Protein AF-A0A914VMQ9-F1 (afdb_monomer)

InterPro domains:
  IPR006150 Cysteine-rich repeat [SM00289] (68-112)
  IPR028150 Lustrin, cysteine-rich repeated [PF14625] (69-112)
  IPR036610 PEBP-like superfamily [G3DSA:3.90.280.10] (124-291)
  IPR036610 PEBP-like superfamily [SSF49777] (130-288)

Radius of gyration: 23.25 Å; Cα contacts (8 Å, |Δi|>4): 611; chains: 1; bounding box: 46×95×54 Å

pLDDT: mean 78.21, std 17.88, range [29.38, 97.31]

Foldseek 3Di:
DDDDDDDDDDDDDDDADDFWPFQQQFGFPPVQDFDDPDQVSADQFDFGQGPVVRTTTTTHDDPPDDDWAAPPQWAADAPGWFWDDPVCQPPREDPQWTFDGTPDPPTTTTTHGPPPPPPPPDRQQQVLCVVVVCPPVQPPGGARWAKFWAQVPDTDGFAAEDPDCSQADQDFTDTAFIARDFFDQQWFKKKWKAFPPDPWLGTQWIFTGQGGDRHGGRGGPGHTQDGGGHRHLQPDDFKIKIKMFMWIFHHDPDRLHDPSGPDGPVVSCVVVVVTTDHTNYIHMYMYTHPHPD

Organism: NCBI:txid2011161

Mean predicted aligned error: 15.1 Å

Sequence (293 aa):
MTTMFALLVLMTFTVANSQVNDCMSMYLEPTGATCVGTPTACVNSKCTFSAVRWTYLCCRNSTTVTIPVCPATMTPLLGSVKTCRLSNPNTGCPARYSCVQSSVAGTYMCCGGATTGVTTVPPTTTSAWLTAGISPAFVPTPPSTNLVVSFMSTSLIFGQTTTSIDVVDTTPKPPTSVTGFTTNASFRYSLFVVDIDATSNRLRYMMLNVPGSGTNVQSFSGVPVAPSIAINPATFTGNHRFVVLLFQHAAIASPMIPDITSFTIAGFMNTNSASFGNPVAGSYFRVTGTAGR

Secondary structure (DSSP, 8-state):
-------------------SSSSBTBEEPTT--EE-S-GGGSTTSEEEEETTTTEEEEEE--SS-PPP---TTSEEPTTS--B--TTSTTTSSPTTEEEEE-SSTT-EEEEE---TT----PPPHHHHHHHTT-TTTT-SS--SEEPEEEETTEEE-TT-EE--TTTS-SS-----EEESSPPPTTSEEEEEEEESS-SS--EEEEEEEEEP-SS-B-S--SEEEE------GGG-SSEEEEEEEEEEES---S-----SSS--HHHHHHHTTTT--S-SEEEEEEEE--TT-

Nearest PDB structures (foldseek):
  1wkp-assembly1_A  TM=7.844E-01  e=8.124E-08  Arabidopsis thaliana
  6igj-assembly1_A  TM=7.833E-01  e=8.578E-08  Arabidopsis thaliana
  3axy-assembly2_G  TM=7.725E-01  e=6.900E-08  Oryza sativa Japonica Group
  1wko-assembly2_B  TM=7.372E-01  e=4.715E-08  Arabidopsis thaliana
  1qou-assembly1_B  TM=7.874E-01  e=1.620E-06  Antirrhinum majus

Solvent-accessible surface area (backbone atoms only — not comparable to full-atom values): 16816 Å² total; per-residue (Å²): 142,84,86,84,82,85,84,82,80,84,81,83,79,84,85,78,80,82,72,54,76,51,40,77,79,27,49,55,44,94,83,67,48,68,30,79,99,48,60,83,73,26,87,90,28,46,62,36,71,14,82,89,75,74,43,33,32,22,17,30,84,61,99,79,67,76,78,69,37,50,48,96,72,35,44,60,45,86,94,47,69,43,66,37,49,82,95,47,42,78,81,66,33,60,92,77,31,41,46,38,64,28,76,37,89,97,40,32,26,25,22,25,66,72,52,90,82,63,76,73,74,69,71,54,49,50,55,49,36,42,74,69,59,41,31,42,80,63,38,77,61,61,27,77,32,54,28,35,43,23,18,84,90,47,73,43,48,65,72,38,73,53,81,50,64,56,64,42,24,85,62,56,60,60,71,44,31,42,34,73,52,73,33,52,53,93,35,19,30,31,43,38,33,30,36,76,64,52,93,53,54,18,53,27,31,31,34,36,57,23,72,28,72,60,35,51,45,72,60,84,78,38,49,78,60,40,70,51,49,44,43,43,37,70,79,28,77,48,73,36,43,35,38,36,39,34,32,57,28,72,84,74,89,68,90,74,74,74,59,44,64,77,50,42,67,59,60,54,42,62,78,39,44,95,58,43,72,69,41,59,25,25,32,35,32,32,39,64,28,53,39,92,116

Structure (mmCIF, N/CA/C/O backbone):
data_AF-A0A914VMQ9-F1
#
_entry.id   AF-A0A914VMQ9-F1
#
loop_
_atom_site.group_PDB
_atom_site.id
_atom_site.type_symbol
_atom_site.label_atom_id
_atom_site.label_alt_id
_atom_site.label_comp_id
_atom_site.label_asym_id
_atom_site.label_entity_id
_atom_site.label_seq_id
_atom_site.pdbx_PDB_ins_code
_atom_site.Cartn_x
_atom_site.Cartn_y
_atom_site.Cartn_z
_atom_site.occupancy
_atom_site.B_iso_or_equiv
_atom_site.auth_seq_id
_atom_site.auth_comp_id
_atom_site.auth_asym_id
_atom_site.auth_atom_id
_atom_site.pdbx_PDB_model_num
ATOM 1 N N . MET A 1 1 ? 7.163 -74.906 3.281 1.00 44.69 1 MET A N 1
ATOM 2 C CA . MET A 1 1 ? 7.462 -74.130 4.503 1.00 44.69 1 MET A CA 1
ATOM 3 C C . MET A 1 1 ? 7.949 -72.755 4.087 1.00 44.69 1 MET A C 1
ATOM 5 O O . MET A 1 1 ? 9.111 -72.641 3.741 1.00 44.69 1 MET A O 1
ATOM 9 N N . THR A 1 2 ? 7.069 -71.754 4.088 1.00 38.78 2 THR A N 1
ATOM 10 C CA . THR A 1 2 ? 7.428 -70.325 4.153 1.00 38.78 2 THR A CA 1
ATOM 11 C C . THR A 1 2 ? 6.147 -69.545 4.448 1.00 38.78 2 THR A C 1
ATOM 13 O O . THR A 1 2 ? 5.245 -69.440 3.624 1.00 38.78 2 THR A O 1
ATOM 16 N N . THR A 1 3 ? 6.037 -69.093 5.690 1.00 43.44 3 THR A N 1
ATOM 17 C CA . THR A 1 3 ? 4.949 -68.301 6.270 1.00 43.44 3 THR A CA 1
ATOM 18 C C . THR A 1 3 ? 5.031 -66.844 5.805 1.00 43.44 3 THR A C 1
ATOM 20 O O . THR A 1 3 ? 6.039 -66.189 6.064 1.00 43.44 3 THR A O 1
ATOM 23 N N . MET A 1 4 ? 3.979 -66.315 5.170 1.00 44.47 4 MET A N 1
ATOM 24 C CA . MET A 1 4 ? 3.801 -64.869 4.970 1.00 44.47 4 MET A CA 1
ATOM 25 C C . MET A 1 4 ? 3.112 -64.266 6.197 1.00 44.47 4 MET A C 1
ATOM 27 O O . MET A 1 4 ? 1.955 -64.562 6.486 1.00 44.47 4 MET A O 1
ATOM 31 N N . PHE A 1 5 ? 3.849 -63.423 6.916 1.00 43.69 5 PHE A N 1
ATOM 32 C CA . PHE A 1 5 ? 3.347 -62.570 7.988 1.00 43.69 5 PHE A CA 1
ATOM 33 C C . PHE A 1 5 ? 2.581 -61.383 7.389 1.00 43.69 5 PHE A C 1
ATOM 35 O O . PHE A 1 5 ? 3.141 -60.592 6.631 1.00 43.69 5 PHE A O 1
ATOM 42 N N . ALA A 1 6 ? 1.306 -61.248 7.752 1.00 43.06 6 ALA A N 1
ATOM 43 C CA . ALA A 1 6 ? 0.511 -60.053 7.508 1.00 43.06 6 ALA A CA 1
ATOM 44 C C . ALA A 1 6 ? 0.848 -58.994 8.571 1.00 43.06 6 ALA A C 1
ATOM 46 O O . ALA A 1 6 ? 0.644 -59.224 9.763 1.00 43.06 6 ALA A O 1
ATOM 47 N N . LEU A 1 7 ? 1.361 -57.836 8.147 1.00 36.78 7 LEU A N 1
ATOM 48 C CA . LEU A 1 7 ? 1.574 -56.678 9.014 1.00 36.78 7 LEU A CA 1
ATOM 49 C C . LEU A 1 7 ? 0.383 -55.720 8.855 1.00 36.78 7 LEU A C 1
ATOM 51 O O . LEU A 1 7 ? 0.306 -54.947 7.902 1.00 36.78 7 LEU A O 1
ATOM 55 N N . LEU A 1 8 ? -0.571 -55.805 9.781 1.00 34.34 8 LEU A N 1
ATOM 56 C CA . LEU A 1 8 ? -1.683 -54.867 9.911 1.00 34.34 8 LEU A CA 1
ATOM 57 C C . LEU A 1 8 ? -1.196 -53.655 10.721 1.00 34.34 8 LEU A C 1
ATOM 59 O O . LEU A 1 8 ? -1.116 -53.712 11.946 1.00 34.34 8 LEU A O 1
ATOM 63 N N . VAL A 1 9 ? -0.836 -52.562 10.045 1.00 34.84 9 VAL A N 1
ATOM 64 C CA . VAL A 1 9 ? -0.510 -51.289 10.706 1.00 34.84 9 VAL A CA 1
ATOM 65 C C . VAL A 1 9 ? -1.804 -50.507 10.914 1.00 34.84 9 VAL A C 1
ATOM 67 O O . VAL A 1 9 ? -2.358 -49.920 9.987 1.00 34.84 9 VAL A O 1
ATOM 70 N N . LEU A 1 10 ? -2.288 -50.516 12.154 1.00 34.84 10 LEU A N 1
ATOM 71 C CA . LEU A 1 10 ? -3.376 -49.668 12.623 1.00 34.84 10 LEU A CA 1
ATOM 72 C C . LEU A 1 10 ? -2.848 -48.225 12.751 1.00 34.84 10 LEU A C 1
ATOM 74 O O . LEU A 1 10 ? -2.191 -47.881 13.730 1.00 34.84 10 LEU A O 1
ATOM 78 N N . MET A 1 11 ? -3.106 -47.372 11.757 1.00 30.80 11 MET A N 1
ATOM 79 C CA . MET A 1 11 ? -2.905 -45.927 11.901 1.00 30.80 11 MET A CA 1
ATOM 80 C C . MET A 1 11 ? -4.158 -45.297 12.512 1.00 30.80 11 MET A C 1
ATOM 82 O O . MET A 1 11 ? -5.108 -44.947 11.816 1.00 30.80 11 MET A O 1
ATOM 86 N N . THR A 1 12 ? -4.161 -45.132 13.832 1.00 32.81 12 THR A N 1
ATOM 87 C CA . THR A 1 12 ? -5.089 -44.226 14.513 1.00 32.81 12 THR A CA 1
ATOM 88 C C . THR A 1 12 ? -4.560 -42.798 14.395 1.00 32.81 12 THR A C 1
ATOM 90 O O . THR A 1 12 ? -3.645 -42.413 15.121 1.00 32.81 12 THR A O 1
ATOM 93 N N . PHE A 1 13 ? -5.133 -42.003 13.491 1.00 29.38 13 PHE A N 1
ATOM 94 C CA . PHE A 1 13 ? -4.923 -40.556 13.470 1.00 29.38 13 PHE A CA 1
ATOM 95 C C . PHE A 1 13 ? -5.935 -39.873 14.391 1.00 29.38 13 PHE A C 1
ATOM 97 O O . PHE A 1 13 ? -7.130 -39.808 14.106 1.00 29.38 13 PHE A O 1
ATOM 104 N N . THR A 1 14 ? -5.447 -39.324 15.498 1.00 30.36 14 THR A N 1
ATOM 105 C CA . THR A 1 14 ? -6.156 -38.325 16.296 1.00 30.36 14 THR A CA 1
ATOM 106 C C . THR A 1 14 ? -6.096 -36.979 15.572 1.00 30.36 14 THR A C 1
ATOM 108 O O . THR A 1 14 ? -5.071 -36.302 15.542 1.00 30.36 14 THR A O 1
ATOM 111 N N . VAL A 1 15 ? -7.212 -36.581 14.960 1.00 30.00 15 VAL A N 1
ATOM 112 C CA . VAL A 1 15 ? -7.344 -35.296 14.259 1.00 30.00 15 VAL A CA 1
ATOM 113 C C . VAL A 1 15 ? -7.717 -34.209 15.271 1.00 30.00 15 VAL A C 1
ATOM 115 O O . VAL A 1 15 ? -8.877 -34.074 15.655 1.00 30.00 15 VAL A O 1
ATOM 118 N N . ALA A 1 16 ? -6.739 -33.422 15.722 1.00 31.20 16 ALA A N 1
ATOM 119 C CA . ALA A 1 16 ? -6.973 -32.261 16.580 1.00 31.20 16 ALA A CA 1
ATOM 120 C C . ALA A 1 16 ? -6.896 -30.943 15.781 1.00 31.20 16 ALA A C 1
ATOM 122 O O . ALA A 1 16 ? -5.822 -30.438 15.475 1.00 31.20 16 ALA A O 1
ATOM 123 N N . ASN A 1 17 ? -8.079 -30.403 15.467 1.00 41.38 17 ASN A N 1
ATOM 124 C CA . ASN A 1 17 ? -8.441 -29.011 15.150 1.00 41.38 17 ASN A CA 1
ATOM 125 C C . ASN A 1 17 ? -7.342 -28.003 14.728 1.00 41.38 17 ASN A C 1
ATOM 127 O O . ASN A 1 17 ? -6.729 -27.330 15.561 1.00 41.38 17 ASN A O 1
ATOM 131 N N . SER A 1 18 ? -7.287 -27.733 13.419 1.00 36.84 18 SER A N 1
ATOM 132 C CA . SER A 1 18 ? -6.894 -26.442 12.832 1.00 36.84 18 SER A CA 1
ATOM 133 C C . SER A 1 18 ? -7.973 -26.005 11.827 1.00 36.84 18 SER A C 1
ATOM 135 O O . SER A 1 18 ? -8.028 -26.534 10.720 1.00 36.84 18 SER A O 1
ATOM 137 N N . GLN A 1 19 ? -8.904 -25.125 12.214 1.00 39.19 19 GLN A N 1
ATOM 138 C CA . GLN A 1 19 ? -10.066 -24.759 11.375 1.00 39.19 19 GLN A CA 1
ATOM 139 C C . GLN A 1 19 ? -10.038 -23.344 10.776 1.00 39.19 19 GLN A C 1
ATOM 141 O O . GLN A 1 19 ? -10.975 -22.984 10.074 1.00 39.19 19 GLN A O 1
ATOM 146 N N . VAL A 1 20 ? -8.980 -22.548 10.976 1.00 45.25 20 VAL A N 1
ATOM 147 C CA . VAL A 1 20 ? -8.992 -21.137 10.523 1.00 45.25 20 VAL A CA 1
ATOM 148 C C . VAL A 1 20 ? -8.013 -20.829 9.383 1.00 45.25 20 VAL A C 1
ATOM 150 O O . VAL A 1 20 ? -8.060 -19.740 8.827 1.00 45.25 20 VAL A O 1
ATOM 153 N N . ASN A 1 21 ? -7.180 -21.783 8.951 1.00 50.91 21 ASN A N 1
ATOM 154 C CA . ASN A 1 21 ? -6.210 -21.528 7.871 1.00 50.91 21 ASN A CA 1
ATOM 155 C C . ASN A 1 21 ? -6.719 -21.843 6.456 1.00 50.91 21 ASN A C 1
ATOM 157 O O . ASN A 1 21 ? -6.086 -21.459 5.479 1.00 50.91 21 ASN A O 1
ATOM 161 N N . ASP A 1 22 ? -7.860 -22.516 6.332 1.00 53.50 22 ASP A N 1
ATOM 162 C CA . ASP A 1 22 ? -8.261 -23.117 5.059 1.00 53.50 22 ASP A CA 1
ATOM 163 C C . ASP A 1 22 ? -9.113 -22.207 4.167 1.00 53.50 22 ASP A C 1
ATOM 165 O O . ASP A 1 22 ? -9.216 -22.430 2.966 1.00 53.50 22 ASP A O 1
ATOM 169 N N . CYS A 1 23 ? -9.706 -21.163 4.744 1.00 58.78 23 CYS A N 1
ATOM 170 C CA . CYS A 1 23 ? -10.644 -20.287 4.048 1.00 58.78 23 CYS A CA 1
ATOM 171 C C . CYS A 1 23 ? -10.076 -18.885 3.747 1.00 58.78 23 CYS A C 1
ATOM 173 O O . CYS A 1 23 ? -10.816 -18.045 3.242 1.00 58.78 23 CYS A O 1
ATOM 175 N N . MET A 1 24 ? -8.790 -18.634 4.059 1.00 51.19 24 MET A N 1
ATOM 176 C CA . MET A 1 24 ? -7.946 -17.451 3.756 1.00 51.19 24 MET A CA 1
ATOM 177 C C . MET A 1 24 ? -8.575 -16.038 3.858 1.00 51.19 24 MET A C 1
ATOM 179 O O . MET A 1 24 ? -7.976 -15.077 3.386 1.00 51.19 24 MET A O 1
ATOM 183 N N . SER A 1 25 ? -9.768 -15.893 4.446 1.00 46.75 25 SER A N 1
ATOM 184 C CA . SER A 1 25 ? -10.568 -14.654 4.573 1.00 46.75 25 SER A CA 1
ATOM 185 C C . SER A 1 25 ? -12.036 -14.895 4.918 1.00 46.75 25 SER A C 1
ATOM 187 O O . SER A 1 25 ? -12.741 -13.999 5.372 1.00 46.75 25 SER A O 1
ATOM 189 N N . MET A 1 26 ? -12.501 -16.107 4.663 1.00 54.81 26 MET A N 1
ATOM 190 C CA . MET A 1 26 ? -13.823 -16.603 4.998 1.00 54.81 26 MET A CA 1
ATOM 191 C C . MET A 1 26 ? -13.714 -17.492 6.242 1.00 54.81 26 MET A C 1
ATOM 193 O O . MET A 1 26 ? -12.622 -17.951 6.585 1.00 54.81 26 MET A O 1
ATOM 197 N N . TYR A 1 27 ? -14.823 -17.756 6.925 1.00 63.56 27 TYR A N 1
ATOM 198 C CA . TYR A 1 27 ? -14.835 -18.790 7.961 1.00 63.56 27 TYR A CA 1
ATOM 199 C C . TYR A 1 27 ? -15.346 -20.104 7.377 1.00 63.56 27 TYR A C 1
ATOM 201 O O . TYR A 1 27 ? -16.181 -20.117 6.467 1.00 63.56 27 TYR A O 1
ATOM 209 N N . LEU A 1 28 ? -14.811 -21.201 7.905 1.00 57.69 28 LEU A N 1
ATOM 210 C CA . LEU A 1 28 ? -15.287 -22.543 7.617 1.00 57.69 28 LEU A CA 1
ATOM 211 C C . LEU A 1 28 ? -16.716 -22.686 8.139 1.00 57.69 28 LEU A C 1
ATOM 213 O O . LEU A 1 28 ? -16.970 -22.336 9.294 1.00 57.69 28 LEU A O 1
ATOM 217 N N . GLU A 1 29 ? -17.644 -23.194 7.327 1.00 58.50 29 GLU A N 1
ATOM 218 C CA . GLU A 1 29 ? -19.002 -23.430 7.816 1.00 58.50 29 GLU A CA 1
ATOM 219 C C . GLU A 1 29 ? -18.996 -24.314 9.080 1.00 58.50 29 GLU A C 1
ATOM 221 O O . GLU A 1 29 ? -18.242 -25.291 9.137 1.00 58.50 29 GLU A O 1
ATOM 226 N N . PRO A 1 30 ? -19.835 -24.016 10.095 1.00 47.81 30 PRO A N 1
ATOM 227 C CA . PRO A 1 30 ? -19.860 -24.755 11.364 1.00 47.81 30 PRO A CA 1
ATOM 228 C C . PRO A 1 30 ? -20.098 -26.259 11.202 1.00 47.81 30 PRO A C 1
ATOM 230 O O . PRO A 1 30 ? -19.684 -27.053 12.043 1.00 47.81 30 PRO A O 1
ATOM 233 N N . THR A 1 31 ? -20.764 -26.649 10.115 1.00 57.47 31 THR A N 1
ATOM 234 C CA . THR A 1 31 ? -21.047 -28.038 9.747 1.00 57.47 31 THR A CA 1
ATOM 235 C C . THR A 1 31 ? -19.809 -28.791 9.259 1.00 57.47 31 THR A C 1
ATOM 237 O O . THR A 1 31 ? -19.859 -30.011 9.139 1.00 57.47 31 THR A O 1
ATOM 240 N N . GLY A 1 32 ? -18.696 -28.099 8.978 1.00 55.66 32 GLY A N 1
ATOM 241 C CA . GLY A 1 32 ? -17.490 -28.704 8.414 1.00 55.66 32 GLY A CA 1
ATOM 242 C C . GLY A 1 32 ? -17.726 -29.328 7.039 1.00 55.66 32 GLY A C 1
ATOM 243 O O . GLY A 1 32 ? -17.002 -30.251 6.671 1.00 55.66 32 GLY A O 1
ATOM 244 N N . ALA A 1 33 ? -18.748 -28.862 6.311 1.00 63.22 33 ALA A N 1
ATOM 245 C CA . ALA A 1 33 ? -19.149 -29.435 5.037 1.00 63.22 33 ALA A CA 1
ATOM 246 C C . ALA A 1 33 ? -17.990 -29.375 4.031 1.00 63.22 33 ALA A C 1
ATOM 248 O O . ALA A 1 33 ? -17.470 -28.302 3.698 1.00 63.22 33 ALA A O 1
ATOM 249 N N . THR A 1 34 ? -17.576 -30.552 3.565 1.00 72.50 34 THR A N 1
ATOM 250 C CA . THR A 1 34 ? -16.699 -30.686 2.410 1.00 72.50 34 THR A CA 1
ATOM 251 C C . THR A 1 34 ? -17.540 -30.567 1.145 1.00 72.50 34 THR A C 1
ATOM 253 O O . THR A 1 34 ? -18.656 -31.079 1.066 1.00 72.50 34 THR A O 1
ATOM 256 N N . CYS A 1 35 ? -17.018 -29.881 0.141 1.00 77.38 35 CYS A N 1
ATOM 257 C CA . CYS A 1 35 ? -17.622 -29.825 -1.187 1.00 77.38 35 CYS A CA 1
ATOM 258 C C . CYS A 1 35 ? -16.772 -30.659 -2.149 1.00 77.38 35 CYS A C 1
ATOM 260 O O . CYS A 1 35 ? -15.594 -30.871 -1.906 1.00 77.38 35 CYS A O 1
ATOM 262 N N . VAL A 1 36 ? -17.343 -31.190 -3.229 1.00 72.94 36 VAL A N 1
ATOM 263 C CA . VAL A 1 36 ? -16.584 -31.991 -4.207 1.00 72.94 36 VAL A CA 1
ATOM 264 C C . VAL A 1 36 ? -16.707 -31.312 -5.559 1.00 72.94 36 VAL A C 1
ATOM 266 O O . VAL A 1 36 ? -17.649 -31.559 -6.306 1.00 72.94 36 VAL A O 1
ATOM 269 N N . GLY A 1 37 ? -15.799 -30.370 -5.825 1.00 57.78 37 GLY A N 1
ATOM 270 C CA . GLY A 1 37 ? -15.614 -29.747 -7.142 1.00 57.78 37 GLY A CA 1
ATOM 271 C C . GLY A 1 37 ? -16.801 -28.959 -7.717 1.00 57.78 37 GLY A C 1
ATOM 272 O O . GLY A 1 37 ? -16.673 -28.412 -8.807 1.00 57.78 37 GLY A O 1
ATOM 273 N N . THR A 1 38 ? -17.937 -28.867 -7.018 1.00 56.53 38 THR A N 1
ATOM 274 C CA . THR A 1 38 ? -19.150 -28.187 -7.492 1.00 56.53 38 THR A CA 1
ATOM 275 C C . THR A 1 38 ? -19.702 -27.222 -6.430 1.00 56.53 38 THR A C 1
ATOM 277 O O . THR A 1 38 ? -19.756 -27.574 -5.248 1.00 56.53 38 THR A O 1
ATOM 280 N N . PRO A 1 39 ? -20.113 -25.992 -6.810 1.00 56.09 39 PRO A N 1
ATOM 281 C CA . PRO A 1 39 ? -20.598 -24.976 -5.866 1.00 56.09 39 PRO A CA 1
ATOM 282 C C . PRO A 1 39 ? -21.884 -25.355 -5.119 1.00 56.09 39 PRO A C 1
ATOM 284 O O . PRO A 1 39 ? -22.174 -24.786 -4.072 1.00 56.09 39 PRO A O 1
ATOM 287 N N . THR A 1 40 ? -22.665 -26.296 -5.651 1.00 63.44 40 THR A N 1
ATOM 288 C CA . THR A 1 40 ? -24.024 -26.615 -5.186 1.00 63.44 40 THR A CA 1
ATOM 289 C C . THR A 1 40 ? -24.083 -27.239 -3.795 1.00 63.44 40 THR A C 1
ATOM 291 O O . THR A 1 40 ? -25.125 -27.160 -3.153 1.00 63.44 40 THR A O 1
ATOM 294 N N . ALA A 1 41 ? -22.985 -27.810 -3.294 1.00 71.12 41 ALA A N 1
ATOM 295 C CA . ALA A 1 41 ? -22.928 -28.361 -1.939 1.00 71.12 41 ALA A CA 1
ATOM 296 C C . ALA A 1 41 ? -22.835 -27.281 -0.840 1.00 71.12 41 ALA A C 1
ATOM 298 O O . ALA A 1 41 ? -23.115 -27.568 0.321 1.00 71.12 41 ALA A O 1
ATOM 299 N N . CYS A 1 42 ? -22.461 -26.046 -1.190 1.00 75.88 42 CYS A N 1
ATOM 300 C CA . CYS A 1 42 ? -22.247 -24.957 -0.240 1.00 75.88 42 CYS A CA 1
ATOM 301 C C . CYS A 1 42 ? -23.411 -23.956 -0.296 1.00 75.88 42 CYS A C 1
ATOM 303 O O . CYS A 1 42 ? -23.435 -23.056 -1.139 1.00 75.88 42 CYS A O 1
ATOM 305 N N . VAL A 1 43 ? -24.389 -24.081 0.603 1.00 76.75 43 VAL A N 1
ATOM 306 C CA . VAL A 1 43 ? -25.560 -23.187 0.625 1.00 76.75 43 VAL A CA 1
ATOM 307 C C . VAL A 1 43 ? -25.135 -21.781 1.065 1.00 76.75 43 VAL A C 1
ATOM 309 O O . VAL A 1 43 ? -24.918 -21.522 2.245 1.00 76.75 43 VAL A O 1
ATOM 312 N N . ASN A 1 44 ? -25.062 -20.843 0.114 1.00 73.12 44 ASN A N 1
ATOM 313 C CA . ASN A 1 44 ? -24.617 -19.456 0.327 1.00 73.12 44 ASN A CA 1
ATOM 314 C C . ASN A 1 44 ? -23.150 -19.316 0.787 1.00 73.12 44 ASN A C 1
ATOM 316 O O . ASN A 1 44 ? -22.819 -18.348 1.480 1.00 73.12 44 ASN A O 1
ATOM 320 N N . SER A 1 45 ? -22.288 -20.257 0.394 1.00 78.12 45 SER A N 1
ATOM 321 C CA . SER A 1 45 ? -20.851 -20.273 0.697 1.00 78.12 45 SER A CA 1
ATOM 322 C C . SER A 1 45 ? -20.038 -20.617 -0.556 1.00 78.12 45 SER A C 1
ATOM 324 O O . SER A 1 45 ? -20.559 -21.182 -1.515 1.00 78.12 45 SER A O 1
ATOM 326 N N . LYS A 1 46 ? -18.749 -20.264 -0.580 1.00 79.25 46 LYS A N 1
ATOM 327 C CA . LYS A 1 46 ? -17.815 -20.605 -1.661 1.00 79.25 46 LYS A CA 1
ATOM 328 C C . LYS A 1 46 ? -17.029 -21.863 -1.319 1.00 79.25 46 LYS A C 1
ATOM 330 O O . LYS A 1 46 ? -16.381 -21.934 -0.280 1.00 79.25 46 LYS A O 1
ATOM 335 N N . CYS A 1 47 ? -17.028 -22.823 -2.233 1.00 79.94 47 CYS A N 1
ATOM 336 C CA . CYS A 1 47 ? -16.176 -24.000 -2.149 1.00 79.94 47 CYS A CA 1
ATOM 337 C C . CYS A 1 47 ? -14.708 -23.608 -2.406 1.00 79.94 47 CYS A C 1
ATOM 339 O O . CYS A 1 47 ? -14.376 -23.173 -3.508 1.00 79.94 47 CYS A O 1
ATOM 341 N N . THR A 1 48 ? -13.838 -23.727 -1.401 1.00 75.31 48 THR A N 1
ATOM 342 C CA . THR A 1 48 ? -12.412 -23.355 -1.475 1.00 75.31 48 THR A CA 1
ATOM 343 C C . THR A 1 48 ? -11.543 -24.560 -1.138 1.00 75.31 48 THR A C 1
ATOM 345 O O . THR A 1 48 ? -11.836 -25.295 -0.198 1.00 75.31 48 THR A O 1
ATOM 348 N N . PHE A 1 49 ? -10.473 -24.784 -1.900 1.00 74.38 49 PHE A N 1
ATOM 349 C CA . PHE A 1 49 ? -9.546 -25.879 -1.628 1.00 74.38 49 PHE A CA 1
ATOM 350 C C . PHE A 1 49 ? -8.653 -25.562 -0.421 1.00 74.38 49 PHE A C 1
ATOM 352 O O . PHE A 1 49 ? -7.928 -24.569 -0.417 1.00 74.38 49 PHE A O 1
ATOM 359 N N . SER A 1 50 ? -8.676 -26.438 0.580 1.00 70.94 50 SER A N 1
ATOM 360 C CA . SER A 1 50 ? -7.733 -26.449 1.691 1.00 70.94 50 SER A CA 1
ATOM 361 C C . SER A 1 50 ? -6.489 -27.239 1.310 1.00 70.94 50 SER A C 1
ATOM 363 O O . SER A 1 50 ? -6.529 -28.465 1.200 1.00 70.94 50 SER A O 1
ATOM 365 N N . ALA A 1 51 ? -5.353 -26.552 1.207 1.00 52.31 51 ALA A N 1
ATOM 366 C CA . ALA A 1 51 ? -4.055 -27.206 1.043 1.00 52.31 51 ALA A CA 1
ATOM 367 C C . ALA A 1 51 ? -3.595 -27.949 2.313 1.00 52.31 51 ALA A C 1
ATOM 369 O O . ALA A 1 51 ? -2.802 -28.880 2.225 1.00 52.31 51 ALA A O 1
ATOM 370 N N . VAL A 1 52 ? -4.096 -27.567 3.496 1.00 55.66 52 VAL A N 1
ATOM 371 C CA . VAL A 1 52 ? -3.735 -28.214 4.771 1.00 55.66 52 VAL A CA 1
ATOM 372 C C . VAL A 1 52 ? -4.431 -29.565 4.913 1.00 55.66 52 VAL A C 1
ATOM 374 O O . VAL A 1 52 ? -3.823 -30.540 5.347 1.00 55.66 52 VAL A O 1
ATOM 377 N N . ARG A 1 53 ? -5.712 -29.630 4.545 1.00 65.62 53 ARG A N 1
ATOM 378 C CA . ARG A 1 53 ? -6.549 -30.832 4.656 1.00 65.62 53 ARG A CA 1
ATOM 379 C C . ARG A 1 53 ? -6.637 -31.626 3.358 1.00 65.62 53 ARG A C 1
ATOM 381 O O . ARG A 1 53 ? -7.290 -32.664 3.352 1.00 65.62 53 ARG A O 1
ATOM 388 N N . TRP A 1 54 ? -6.038 -31.124 2.277 1.00 71.88 54 TRP A N 1
ATOM 389 C CA . TRP A 1 54 ? -6.145 -31.698 0.934 1.00 71.88 54 TRP A CA 1
ATOM 390 C C . TRP A 1 54 ? -7.599 -31.990 0.526 1.00 71.88 54 TRP A C 1
ATOM 392 O O . TRP A 1 54 ? -7.905 -33.003 -0.097 1.00 71.88 54 TRP A O 1
ATOM 402 N N . THR A 1 55 ? -8.520 -31.101 0.899 1.00 78.62 55 THR A N 1
ATOM 403 C CA . THR A 1 55 ? -9.955 -31.250 0.630 1.00 78.62 55 THR A CA 1
ATOM 404 C C . THR A 1 55 ? -10.592 -29.899 0.349 1.00 78.62 55 THR A C 1
ATOM 406 O O . THR A 1 55 ? -10.054 -28.854 0.706 1.00 78.62 55 THR A O 1
ATOM 409 N N . TYR A 1 56 ? -11.747 -29.899 -0.296 1.00 77.94 56 TYR A N 1
ATOM 410 C CA . TYR A 1 56 ? -12.505 -28.687 -0.569 1.00 77.94 56 TYR A CA 1
ATOM 411 C C . TYR A 1 56 ? -13.489 -28.418 0.569 1.00 77.94 56 TYR A C 1
ATOM 413 O O . TYR A 1 56 ? -14.190 -29.318 1.027 1.00 77.94 56 TYR A O 1
ATOM 421 N N . LEU A 1 57 ? -13.545 -27.169 1.016 1.00 82.12 57 LEU A N 1
ATOM 422 C CA . LEU A 1 57 ? -14.322 -26.727 2.165 1.00 82.12 57 LEU A CA 1
ATOM 423 C C . LEU A 1 57 ? -15.307 -25.626 1.769 1.00 82.12 57 LEU A C 1
ATOM 425 O O . LEU A 1 57 ? -14.971 -24.738 0.983 1.00 82.12 57 LEU A O 1
ATOM 429 N N . CYS A 1 58 ? -16.505 -25.643 2.350 1.00 80.38 58 CYS A N 1
ATOM 430 C CA . CYS A 1 58 ? -17.438 -24.529 2.229 1.00 80.38 58 CYS A CA 1
ATOM 431 C C . CYS A 1 58 ? -16.994 -23.367 3.130 1.00 80.38 58 CYS A C 1
ATOM 433 O O . CYS A 1 58 ? -16.993 -23.461 4.359 1.00 80.38 58 CYS A O 1
ATOM 435 N N . CYS A 1 59 ? -16.610 -22.263 2.497 1.00 76.88 59 CYS A N 1
ATOM 436 C CA . CYS A 1 59 ? -16.121 -21.049 3.132 1.00 76.88 59 CYS A CA 1
ATOM 437 C C . CYS A 1 59 ? -17.119 -19.911 2.901 1.00 76.88 59 CYS A C 1
ATOM 439 O O . CYS A 1 59 ? -17.458 -19.601 1.758 1.00 76.88 59 CYS A O 1
ATOM 441 N N . ARG A 1 60 ? -17.601 -19.266 3.965 1.00 74.81 60 ARG A N 1
ATOM 442 C CA . ARG A 1 60 ? -18.601 -18.197 3.842 1.00 74.81 60 ARG A CA 1
ATOM 443 C C . ARG A 1 60 ? -17.965 -16.815 3.905 1.00 74.81 60 ARG A C 1
ATOM 445 O O . ARG A 1 60 ? -17.239 -16.502 4.849 1.00 74.81 60 ARG A O 1
ATOM 452 N N . ASN A 1 61 ? -18.282 -15.969 2.926 1.00 57.53 61 ASN A N 1
ATOM 453 C CA . ASN A 1 61 ? -17.997 -14.539 3.009 1.00 57.53 61 ASN A CA 1
ATOM 454 C C . ASN A 1 61 ? -18.860 -13.938 4.114 1.00 57.53 61 ASN A C 1
ATOM 456 O O . ASN A 1 61 ? -20.080 -14.092 4.098 1.00 57.53 61 ASN A O 1
ATOM 460 N N . SER A 1 62 ? -18.240 -13.224 5.044 1.00 55.31 62 SER A N 1
ATOM 461 C CA . SER A 1 62 ? -18.984 -12.371 5.952 1.00 55.31 62 SER A CA 1
ATOM 462 C C . SER A 1 62 ? -18.450 -10.958 5.904 1.00 55.31 62 SER A C 1
ATOM 464 O O . SER A 1 62 ? -17.275 -10.712 6.148 1.00 55.31 62 SER A O 1
ATOM 466 N N . THR A 1 63 ? -19.352 -10.035 5.605 1.00 48.00 63 THR A N 1
ATOM 467 C CA . THR A 1 63 ? -19.137 -8.593 5.701 1.00 48.00 63 THR A CA 1
ATOM 468 C C . THR A 1 63 ? -19.336 -8.071 7.130 1.00 48.00 63 THR A C 1
ATOM 470 O O . THR A 1 63 ? -19.073 -6.902 7.383 1.00 48.00 63 THR A O 1
ATOM 473 N N . THR A 1 64 ? -19.781 -8.915 8.070 1.00 52.78 64 THR A N 1
ATOM 474 C CA . THR A 1 64 ? -20.173 -8.535 9.444 1.00 52.78 64 THR A CA 1
ATOM 475 C C . THR A 1 64 ? -19.548 -9.396 10.543 1.00 52.78 64 THR A C 1
ATOM 477 O O . THR A 1 64 ? -19.854 -9.210 11.718 1.00 52.78 64 THR A O 1
ATOM 480 N N . VAL A 1 65 ? -18.673 -10.348 10.213 1.00 51.12 65 VAL A N 1
ATOM 481 C CA . VAL A 1 65 ? -18.039 -11.200 11.226 1.00 51.12 65 VAL A CA 1
ATOM 482 C C . VAL A 1 65 ? -16.826 -10.480 11.789 1.00 51.12 65 VAL A C 1
ATOM 484 O O . VAL A 1 65 ? -15.802 -10.318 11.128 1.00 51.12 65 VAL A O 1
ATOM 487 N N . THR A 1 66 ? -16.957 -10.080 13.047 1.00 57.09 66 THR A N 1
ATOM 488 C CA . THR A 1 66 ? -15.844 -9.672 13.895 1.00 57.09 66 THR A CA 1
ATOM 489 C C . THR A 1 66 ? -14.846 -10.823 13.968 1.00 57.09 66 THR A C 1
ATOM 491 O O . THR A 1 66 ? -15.178 -11.916 14.426 1.00 57.09 66 THR A O 1
ATOM 494 N N . ILE A 1 67 ? -13.620 -10.593 13.499 1.00 65.44 67 ILE A N 1
ATOM 495 C CA . ILE A 1 67 ? -12.540 -11.569 13.638 1.00 65.44 67 ILE A CA 1
ATOM 496 C C . ILE A 1 67 ? -12.255 -11.710 15.142 1.00 65.44 67 ILE A C 1
ATOM 498 O O . ILE A 1 67 ? -12.000 -10.693 15.797 1.00 65.44 67 ILE A O 1
ATOM 502 N N . PRO A 1 68 ? -12.316 -12.927 15.715 1.00 71.94 68 PRO A N 1
ATOM 503 C CA . PRO A 1 68 ? -11.981 -13.127 17.115 1.00 71.94 68 PRO A CA 1
ATOM 504 C C . PRO A 1 68 ? -10.526 -12.709 17.334 1.00 71.94 68 PRO A C 1
ATOM 506 O O . PRO A 1 68 ? -9.629 -13.174 16.632 1.00 71.94 68 PRO A O 1
ATOM 509 N N . VAL A 1 69 ? -10.298 -11.808 18.288 1.00 81.19 69 VAL A N 1
ATOM 510 C CA . VAL A 1 69 ? -8.959 -11.385 18.716 1.00 81.19 69 VAL A CA 1
ATOM 511 C C . VAL A 1 69 ? -8.746 -11.743 20.179 1.00 81.19 69 VAL A C 1
ATOM 513 O O . VAL A 1 69 ? -9.699 -11.803 20.958 1.00 81.19 69 VAL A O 1
ATOM 516 N N . CYS A 1 70 ? -7.492 -11.990 20.553 1.00 83.19 70 CYS A N 1
ATOM 517 C CA . CYS A 1 70 ? -7.129 -12.199 21.949 1.00 83.19 70 CYS A CA 1
ATOM 518 C C . CYS A 1 70 ? -7.480 -10.963 22.797 1.00 83.19 70 CYS A C 1
ATOM 520 O O . CYS A 1 70 ? -7.494 -9.847 22.267 1.00 83.19 70 CYS A O 1
ATOM 522 N N . PRO A 1 71 ? -7.730 -11.132 24.109 1.00 82.94 71 PRO A N 1
ATOM 523 C CA . PRO A 1 71 ? -7.832 -10.008 25.036 1.00 82.94 71 PRO A CA 1
ATOM 524 C C . PRO A 1 71 ? -6.622 -9.075 24.913 1.00 82.94 71 PRO A C 1
ATOM 526 O O . PRO A 1 71 ? -5.519 -9.535 24.624 1.00 82.94 71 PRO A O 1
ATOM 529 N N . ALA A 1 72 ? -6.809 -7.777 25.173 1.00 73.94 72 ALA A N 1
ATOM 530 C CA . ALA A 1 72 ? -5.808 -6.733 24.909 1.00 73.94 72 ALA A CA 1
ATOM 531 C C . ALA A 1 72 ? -4.425 -6.970 25.555 1.00 73.94 72 ALA A C 1
ATOM 533 O O . ALA A 1 72 ? -3.430 -6.408 25.107 1.00 73.94 72 ALA A O 1
ATOM 534 N N . THR A 1 73 ? -4.351 -7.797 26.597 1.00 76.81 73 THR A N 1
ATOM 535 C CA . THR A 1 73 ? -3.124 -8.130 27.334 1.00 76.81 73 THR A CA 1
ATOM 536 C C . THR A 1 73 ? -2.439 -9.412 26.857 1.00 76.81 73 THR A C 1
ATOM 538 O O . THR A 1 73 ? -1.457 -9.837 27.461 1.00 76.81 73 THR A O 1
ATOM 541 N N . MET A 1 74 ? -2.945 -10.062 25.808 1.00 82.94 74 MET A N 1
ATOM 542 C CA . MET A 1 74 ? -2.449 -11.350 25.334 1.00 82.94 74 MET A CA 1
ATOM 543 C C . MET A 1 74 ? -2.142 -11.330 23.840 1.00 82.94 74 MET A C 1
ATOM 545 O O . MET A 1 74 ? -2.769 -10.614 23.060 1.00 82.94 74 MET A O 1
ATOM 549 N N . THR A 1 75 ? -1.190 -12.159 23.425 1.00 78.62 75 THR A N 1
ATOM 550 C CA . THR A 1 75 ? -0.793 -12.279 22.020 1.00 78.62 75 THR A CA 1
ATOM 551 C C . THR A 1 75 ? -1.446 -13.500 21.370 1.00 78.62 75 THR A C 1
ATOM 553 O O . THR A 1 75 ? -1.445 -14.585 21.957 1.00 78.62 75 THR A O 1
ATOM 556 N N . PRO A 1 76 ? -2.020 -13.377 20.161 1.00 76.50 76 PRO A N 1
ATOM 557 C CA . PRO A 1 76 ? -2.526 -14.536 19.436 1.00 76.50 76 PRO A CA 1
ATOM 558 C C . PRO A 1 76 ? -1.383 -15.461 19.019 1.00 76.50 76 PRO A C 1
ATOM 560 O O . PRO A 1 76 ? -0.250 -15.021 18.815 1.00 76.50 76 PRO A O 1
ATOM 563 N N . LEU A 1 77 ? -1.695 -16.750 18.864 1.00 73.25 77 LEU A N 1
ATOM 564 C CA . LEU A 1 77 ? -0.771 -17.725 18.291 1.00 73.25 77 LEU A CA 1
ATOM 565 C C . LEU A 1 77 ? -0.247 -17.235 16.931 1.00 73.25 77 LEU A C 1
ATOM 567 O O . LEU A 1 77 ? -1.017 -16.932 16.018 1.00 73.25 77 LEU A O 1
ATOM 571 N N . LEU A 1 78 ? 1.079 -17.138 16.809 1.00 56.03 78 LEU A N 1
ATOM 572 C CA . LEU A 1 78 ? 1.743 -16.673 15.590 1.00 56.03 78 LEU A CA 1
ATOM 573 C C . LEU A 1 78 ? 1.298 -17.496 14.372 1.00 56.03 78 LEU A C 1
ATOM 575 O O . LEU A 1 78 ? 1.336 -18.725 14.381 1.00 56.03 78 LEU A O 1
ATOM 579 N N . GLY A 1 79 ? 0.880 -16.797 13.315 1.00 47.94 79 GLY A N 1
ATOM 580 C CA . GLY A 1 79 ? 0.573 -17.391 12.014 1.00 47.94 79 GLY A CA 1
ATOM 581 C C . GLY A 1 79 ? -0.761 -18.136 11.902 1.00 47.94 79 GLY A C 1
ATOM 582 O O . GLY A 1 79 ? -1.061 -18.618 10.814 1.00 47.94 79 GLY A O 1
ATOM 583 N N . SER A 1 80 ? -1.580 -18.241 12.959 1.00 54.50 80 SER A N 1
ATOM 584 C CA . SER A 1 80 ? -2.931 -18.814 12.838 1.00 54.50 80 SER A CA 1
ATOM 585 C C . SER A 1 80 ? -3.844 -18.502 14.027 1.00 54.50 80 SER A C 1
ATOM 587 O O . SER A 1 80 ? -3.445 -18.556 15.188 1.00 54.50 80 SER A O 1
ATOM 589 N N . VAL A 1 81 ? -5.123 -18.258 13.743 1.00 61.38 81 VAL A N 1
ATOM 590 C CA . VAL A 1 81 ? -6.175 -18.242 14.765 1.00 61.38 81 VAL A CA 1
ATOM 591 C C . VAL A 1 81 ? -6.490 -19.694 15.134 1.00 61.38 81 VAL A C 1
ATOM 593 O O . VAL A 1 81 ? -7.176 -20.397 14.396 1.00 61.38 81 VAL A O 1
ATOM 596 N N . LYS A 1 82 ? -5.977 -20.190 16.264 1.00 73.19 82 LYS A N 1
ATOM 597 C CA . LYS A 1 82 ? -6.340 -21.526 16.759 1.00 73.19 82 LYS A CA 1
ATOM 598 C C . LYS A 1 82 ? -7.478 -21.414 17.765 1.00 73.19 82 LYS A C 1
ATOM 600 O O . LYS A 1 82 ? -7.271 -20.947 18.883 1.00 73.19 82 LYS A O 1
ATOM 605 N N . THR A 1 83 ? -8.674 -21.840 17.369 1.00 76.50 83 THR A N 1
ATOM 606 C CA . THR A 1 83 ? -9.824 -21.950 18.274 1.00 76.50 83 THR A CA 1
ATOM 607 C C . THR A 1 83 ? -9.640 -23.124 19.233 1.00 76.50 83 THR A C 1
ATOM 609 O O . THR A 1 83 ? -9.141 -24.180 18.841 1.00 76.50 83 THR A O 1
ATOM 612 N N . CYS A 1 84 ? -10.080 -22.971 20.474 1.00 78.75 84 CYS A N 1
ATOM 613 C CA . CYS A 1 84 ? -10.016 -23.998 21.516 1.00 78.75 84 CYS A CA 1
ATOM 614 C C . CYS A 1 84 ? -11.386 -24.146 22.206 1.00 78.75 84 CYS A C 1
ATOM 616 O O . CYS A 1 84 ? -12.315 -23.401 21.901 1.00 78.75 84 CYS A O 1
ATOM 618 N N . ARG A 1 85 ? -11.557 -25.138 23.090 1.00 78.50 85 ARG A N 1
ATOM 619 C CA . ARG A 1 85 ? -12.811 -25.362 23.835 1.00 78.50 85 ARG A CA 1
ATOM 620 C C . ARG A 1 85 ? -12.562 -25.262 25.338 1.00 78.50 85 ARG A C 1
ATOM 622 O O . ARG A 1 85 ? -11.666 -25.930 25.844 1.00 78.50 85 ARG A O 1
ATOM 629 N N . LEU A 1 86 ? -13.403 -24.508 26.051 1.00 66.31 86 LEU A N 1
ATOM 630 C CA . LEU A 1 86 ? -13.342 -24.398 27.517 1.00 66.31 86 LEU A CA 1
ATOM 631 C C . LEU A 1 86 ? -13.542 -25.719 28.249 1.00 66.31 86 LEU A C 1
ATOM 633 O O . LEU A 1 86 ? -13.050 -25.863 29.359 1.00 66.31 86 LEU A O 1
ATOM 637 N N . SER A 1 87 ? -14.251 -26.680 27.650 1.00 73.19 87 SER A N 1
ATOM 638 C C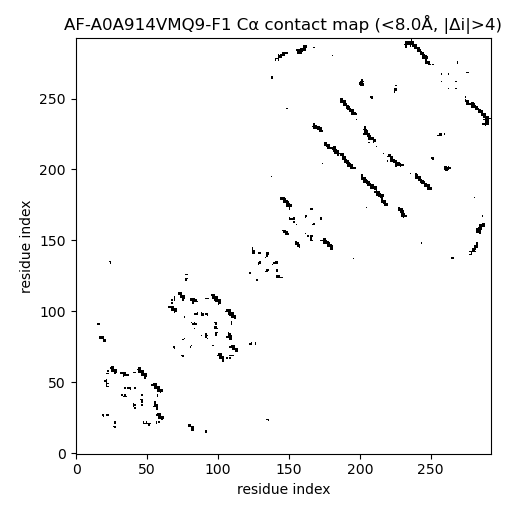A . SER A 1 87 ? -14.421 -28.001 28.260 1.00 73.19 87 SER A CA 1
ATOM 639 C C . SER A 1 87 ? -13.083 -28.717 28.460 1.00 73.19 87 SER A C 1
ATOM 641 O O . SER A 1 87 ? -13.016 -29.680 29.215 1.00 73.19 87 SER A O 1
ATOM 643 N N . ASN A 1 88 ? -12.019 -28.267 27.781 1.00 64.12 88 ASN A N 1
ATOM 644 C CA . ASN A 1 88 ? -10.669 -28.742 28.015 1.00 64.12 88 ASN A CA 1
ATOM 645 C C . ASN A 1 88 ? -9.629 -27.644 27.683 1.00 64.12 88 ASN A C 1
ATOM 647 O O . ASN A 1 88 ? -9.009 -27.664 26.613 1.00 64.12 88 ASN A O 1
ATOM 651 N N . PRO A 1 89 ? -9.430 -26.664 28.587 1.00 55.47 89 PRO A N 1
ATOM 652 C CA . PRO A 1 89 ? -8.667 -25.448 28.301 1.00 55.47 89 PRO A CA 1
ATOM 653 C C . PRO A 1 89 ? -7.165 -25.712 28.093 1.00 55.47 89 PRO A C 1
ATOM 655 O O . PRO A 1 89 ? -6.476 -24.872 27.515 1.00 55.47 89 PRO A O 1
ATOM 658 N N . ASN A 1 90 ? -6.681 -26.898 28.486 1.00 54.25 90 ASN A N 1
ATOM 659 C CA . ASN A 1 90 ? -5.267 -27.278 28.452 1.00 54.25 90 ASN A CA 1
ATOM 660 C C . ASN A 1 90 ? -4.887 -28.241 27.308 1.00 54.25 90 ASN A C 1
ATOM 662 O O . ASN A 1 90 ? -3.702 -28.477 27.106 1.00 54.25 90 ASN A O 1
ATOM 666 N N . THR A 1 91 ? -5.834 -28.804 26.544 1.00 62.97 91 THR A N 1
ATOM 667 C CA . THR A 1 91 ? -5.511 -29.807 25.490 1.00 62.97 91 THR A CA 1
ATOM 668 C C . THR A 1 91 ? -5.548 -29.277 24.059 1.00 62.97 91 THR A C 1
ATOM 670 O O . THR A 1 91 ? -5.211 -30.003 23.126 1.00 62.97 91 THR A O 1
ATOM 673 N N . GLY A 1 92 ? -5.928 -28.018 23.841 1.00 73.88 92 GLY A N 1
ATOM 674 C CA . GLY A 1 92 ? -5.991 -27.440 22.493 1.00 73.88 92 GLY A CA 1
ATOM 675 C C . GLY A 1 92 ? -4.799 -26.560 22.121 1.00 73.88 92 GLY A C 1
ATOM 676 O O . GLY A 1 92 ? -4.440 -26.460 20.942 1.00 73.88 92 GLY A O 1
ATOM 677 N N . CYS A 1 93 ? -4.194 -25.903 23.108 1.00 80.69 93 CYS A N 1
ATOM 678 C CA . CYS A 1 93 ? -3.234 -24.835 22.872 1.00 80.69 93 CYS A CA 1
ATOM 679 C C . CYS A 1 93 ? -1.788 -25.326 22.997 1.00 80.69 93 CYS A C 1
ATOM 681 O O . CYS A 1 93 ? -1.495 -26.125 23.884 1.00 80.69 93 CYS A O 1
ATOM 683 N N . PRO A 1 94 ? -0.877 -24.887 22.105 1.00 80.50 94 PRO A N 1
ATOM 684 C CA . PRO A 1 94 ? 0.548 -25.171 22.247 1.00 80.50 94 PRO A CA 1
ATOM 685 C C . PRO A 1 94 ? 1.092 -24.664 23.586 1.00 80.50 94 PRO A C 1
ATOM 687 O O . PRO A 1 94 ? 0.517 -23.763 24.198 1.00 80.50 94 PRO A O 1
ATOM 690 N N . ALA A 1 95 ? 2.242 -25.192 24.009 1.00 78.00 95 ALA A N 1
ATOM 691 C CA . ALA A 1 95 ? 2.929 -24.704 25.200 1.00 78.00 95 ALA A CA 1
ATOM 692 C C . ALA A 1 95 ? 3.086 -23.169 25.163 1.00 78.00 95 ALA A C 1
ATOM 694 O O . ALA A 1 95 ? 3.440 -22.608 24.125 1.00 78.00 95 ALA A O 1
ATOM 695 N N . ARG A 1 96 ? 2.853 -22.513 26.312 1.00 79.69 96 ARG A N 1
ATOM 696 C CA . ARG A 1 96 ? 2.828 -21.044 26.520 1.00 79.69 96 ARG A CA 1
ATOM 697 C C . ARG A 1 96 ? 1.584 -20.304 26.018 1.00 79.69 96 ARG A C 1
ATOM 699 O O . ARG A 1 96 ? 1.530 -19.085 26.153 1.00 79.69 96 ARG A O 1
ATOM 706 N N . TYR A 1 97 ? 0.584 -21.014 25.504 1.00 81.94 97 TYR A N 1
ATOM 707 C CA . TYR A 1 97 ? -0.709 -20.442 25.139 1.00 81.94 97 TYR A CA 1
ATOM 708 C C . TYR A 1 97 ? -1.812 -21.024 26.019 1.00 81.94 97 TYR A C 1
ATOM 710 O O . TYR A 1 97 ? -1.872 -22.231 26.238 1.00 81.94 97 TYR A O 1
ATOM 718 N N . SER A 1 98 ? -2.713 -20.162 26.472 1.00 86.88 98 SER A N 1
ATOM 719 C CA . SER A 1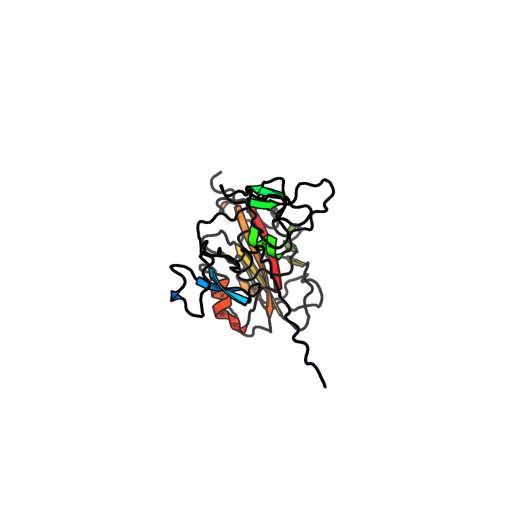 98 ? -3.904 -20.526 27.229 1.00 86.88 98 SER A CA 1
ATOM 720 C C . SER A 1 98 ? -5.136 -20.381 26.349 1.00 86.88 98 SER A C 1
ATOM 722 O O . SER A 1 98 ? -5.234 -19.453 25.543 1.00 86.88 98 SER A O 1
ATOM 724 N N . CYS A 1 99 ? -6.091 -21.293 26.506 1.00 86.75 99 CYS A N 1
ATOM 725 C CA . CYS A 1 99 ? -7.397 -21.149 25.883 1.00 86.75 99 CYS A CA 1
ATOM 726 C C . CYS A 1 99 ? -8.189 -20.051 26.601 1.00 86.75 99 CYS A C 1
ATOM 728 O O . CYS A 1 99 ? -8.604 -20.244 27.742 1.00 86.75 99 CYS A O 1
ATOM 730 N N . VAL A 1 100 ? -8.394 -18.906 25.954 1.00 86.62 100 VAL A N 1
ATOM 731 C CA . VAL A 1 100 ? -9.109 -17.762 26.539 1.00 86.62 100 VAL A CA 1
ATOM 732 C C . VAL A 1 100 ? -10.251 -17.315 25.644 1.00 86.62 100 VAL A C 1
ATOM 734 O O . VAL A 1 100 ? -10.266 -17.594 24.444 1.00 86.62 100 VAL A O 1
ATOM 737 N N . GLN A 1 101 ? -11.227 -16.632 26.236 1.00 85.88 101 GLN A N 1
ATOM 738 C CA . GLN A 1 101 ? -12.328 -16.048 25.482 1.00 85.88 101 GLN A CA 1
ATOM 739 C C . GLN A 1 101 ? -11.795 -14.934 24.577 1.00 85.88 101 GLN A C 1
ATOM 741 O O . GLN A 1 101 ? -11.004 -14.101 25.021 1.00 85.88 101 GLN A O 1
ATOM 746 N N . SER A 1 102 ? -12.204 -14.938 23.310 1.00 84.19 102 SER A N 1
ATOM 747 C CA . SER A 1 102 ? -11.832 -13.884 22.366 1.00 84.19 102 SER A CA 1
ATOM 748 C C . SER A 1 102 ? -12.724 -12.641 22.529 1.00 84.19 102 SER A C 1
ATOM 750 O O . SER A 1 102 ? -13.653 -12.624 23.338 1.00 84.19 102 SER A O 1
ATOM 752 N N . SER A 1 103 ? -12.488 -11.612 21.712 1.00 79.50 103 SER A N 1
ATOM 753 C CA . SER A 1 103 ? -13.382 -10.453 21.550 1.00 79.50 103 SER A CA 1
ATOM 754 C C . SER A 1 103 ? -14.817 -10.800 21.131 1.00 79.50 103 SER A C 1
ATOM 756 O O . SER A 1 103 ? -15.709 -9.966 21.271 1.00 79.50 103 SER A O 1
ATOM 758 N N . VAL A 1 104 ? -15.057 -12.004 20.607 1.00 75.75 104 VAL A N 1
ATOM 759 C CA . VAL A 1 104 ? -16.378 -12.475 20.185 1.00 75.75 104 VAL A CA 1
ATOM 760 C C . VAL A 1 104 ? -16.949 -13.411 21.245 1.00 75.75 104 VAL A C 1
ATOM 762 O O . VAL A 1 104 ? -16.379 -14.467 21.540 1.00 75.75 104 VAL A O 1
ATOM 765 N N . ALA A 1 105 ? -18.102 -13.037 21.803 1.00 77.44 105 ALA A N 1
ATOM 766 C CA . ALA A 1 105 ? -18.792 -13.811 22.830 1.00 77.44 105 ALA A CA 1
ATOM 767 C C . ALA A 1 105 ? -19.000 -15.276 22.402 1.00 77.44 105 ALA A C 1
ATOM 769 O O . ALA A 1 105 ? -19.392 -15.558 21.271 1.00 77.44 105 ALA A O 1
ATOM 770 N N . GLY A 1 106 ? -18.709 -16.212 23.309 1.00 74.25 106 GLY A N 1
ATOM 771 C CA . GLY A 1 106 ? -18.860 -17.650 23.059 1.00 74.25 106 GLY A CA 1
ATOM 772 C C . GLY A 1 106 ? -17.764 -18.291 22.200 1.00 74.25 106 GLY A C 1
ATOM 773 O O . GLY A 1 106 ? -17.826 -19.493 21.951 1.00 74.25 106 GLY A O 1
ATOM 774 N N . THR A 1 107 ? -16.744 -17.540 21.772 1.00 76.88 107 THR A N 1
ATOM 775 C CA . THR A 1 107 ? -15.592 -18.098 21.048 1.00 76.88 107 THR A CA 1
ATOM 776 C C . THR A 1 107 ? -14.329 -18.057 21.901 1.00 76.88 107 THR A C 1
ATOM 778 O O . THR A 1 107 ? -14.072 -17.088 22.617 1.00 76.88 107 THR A O 1
ATOM 781 N N . TYR A 1 108 ? -13.525 -19.118 21.810 1.00 80.38 108 TYR A N 1
ATOM 782 C CA . TYR A 1 108 ? -12.286 -19.266 22.567 1.00 80.38 108 TYR A CA 1
ATOM 783 C C . TYR A 1 108 ? -11.126 -19.548 21.629 1.00 80.38 108 TYR A C 1
ATOM 785 O O . TYR A 1 108 ? -11.267 -20.281 20.646 1.00 80.38 108 TYR A O 1
ATOM 793 N N . MET A 1 109 ? -9.969 -18.979 21.941 1.00 87.94 109 MET A N 1
ATOM 794 C CA . MET A 1 109 ? -8.771 -19.104 21.128 1.00 87.94 109 MET A CA 1
ATOM 795 C C . MET A 1 109 ? -7.510 -19.200 21.986 1.00 87.94 109 MET A C 1
ATOM 797 O O . MET A 1 109 ? -7.494 -18.806 23.150 1.00 87.94 109 MET A O 1
ATOM 801 N N . CYS A 1 110 ? -6.454 -19.753 21.401 1.00 86.19 110 CYS A N 1
ATOM 802 C CA . CYS A 1 110 ? -5.162 -19.888 22.057 1.00 86.19 110 CYS A CA 1
ATOM 803 C C . CYS A 1 110 ? -4.416 -18.552 22.066 1.00 86.19 110 CYS A C 1
ATOM 805 O O . CYS A 1 110 ? -3.972 -18.085 21.015 1.00 86.19 110 CYS A O 1
ATOM 807 N N . CYS A 1 111 ? -4.244 -17.977 23.256 1.00 86.25 111 CYS A N 1
ATOM 808 C CA . CYS A 1 111 ? -3.546 -16.713 23.466 1.00 86.25 111 CYS A CA 1
ATOM 809 C C . CYS A 1 111 ? -2.389 -16.886 24.453 1.00 86.25 111 CYS A C 1
ATOM 811 O O . CYS A 1 111 ? -2.525 -17.551 25.478 1.00 86.25 111 CYS A O 1
ATOM 813 N N . GLY A 1 112 ? -1.236 -16.308 24.136 1.00 85.81 112 GLY A N 1
ATOM 814 C CA . GLY A 1 112 ? -0.073 -16.290 25.009 1.00 85.81 112 GLY A CA 1
ATOM 815 C C . GLY A 1 112 ? -0.269 -15.248 26.100 1.00 85.81 112 GLY A C 1
ATOM 816 O O . GLY A 1 112 ? -0.594 -14.097 25.802 1.00 85.81 112 GLY A O 1
ATOM 817 N N . GLY A 1 113 ? -0.090 -15.646 27.362 1.00 71.88 113 GLY A N 1
ATOM 818 C CA . GLY A 1 113 ? -0.053 -14.691 28.467 1.00 71.88 113 GLY A CA 1
ATOM 819 C C . GLY A 1 113 ? 1.081 -13.684 28.267 1.00 71.88 113 GLY A C 1
ATOM 820 O O . GLY A 1 113 ? 2.087 -14.008 27.633 1.00 71.88 113 GLY A O 1
ATOM 821 N N . ALA A 1 114 ? 0.931 -12.475 28.813 1.00 55.47 114 ALA A N 1
ATOM 822 C CA . ALA A 1 114 ? 2.004 -11.489 28.903 1.00 55.47 114 ALA A CA 1
ATOM 823 C C . ALA A 1 114 ? 3.123 -12.012 29.818 1.00 55.47 114 ALA A C 1
ATOM 825 O O . ALA A 1 114 ? 3.276 -11.594 30.961 1.00 55.47 114 ALA A O 1
ATOM 826 N N . THR A 1 115 ? 3.897 -12.981 29.346 1.00 49.09 115 THR A N 1
ATOM 827 C CA . THR A 1 115 ? 5.149 -13.359 29.983 1.00 49.09 115 THR A CA 1
ATOM 828 C C . THR A 1 115 ? 6.095 -12.182 29.830 1.00 49.09 115 THR A C 1
ATOM 830 O O . THR A 1 115 ? 6.579 -11.896 28.733 1.00 49.09 115 THR A O 1
ATOM 833 N N . THR A 1 116 ? 6.339 -11.505 30.947 1.00 43.12 116 THR A N 1
ATOM 834 C CA . THR A 1 116 ? 7.508 -10.667 31.189 1.00 43.12 116 THR A CA 1
ATOM 835 C C . THR A 1 116 ? 8.748 -11.431 30.718 1.00 43.12 116 THR A C 1
ATOM 837 O O . THR A 1 116 ? 9.193 -12.377 31.358 1.00 43.12 116 THR A O 1
ATOM 840 N N . GLY A 1 117 ? 9.257 -11.088 29.533 1.00 44.16 117 GLY A N 1
ATOM 841 C CA . GLY A 1 117 ? 10.435 -11.732 28.941 1.00 44.16 117 GLY A CA 1
ATOM 842 C C . GLY A 1 117 ? 10.191 -12.604 27.706 1.00 44.16 117 GLY A C 1
ATOM 843 O O . GLY A 1 117 ? 11.157 -13.141 27.170 1.00 44.16 117 GLY A O 1
ATOM 844 N N . VAL A 1 118 ? 8.962 -12.722 27.187 1.00 40.41 118 VAL A N 1
ATOM 845 C CA . VAL A 1 118 ? 8.800 -13.115 25.777 1.00 40.41 118 VAL A CA 1
ATOM 846 C C . VAL A 1 118 ? 9.095 -11.883 24.943 1.00 40.41 118 VAL A C 1
ATOM 848 O O . VAL A 1 118 ? 8.285 -10.961 24.871 1.00 40.41 118 VAL A O 1
ATOM 851 N N . THR A 1 119 ? 10.272 -11.874 24.321 1.00 36.62 119 THR A N 1
ATOM 852 C CA . THR A 1 119 ? 10.522 -11.097 23.111 1.00 36.62 119 THR A CA 1
ATOM 853 C C . THR A 1 119 ? 9.352 -11.382 22.187 1.00 36.62 119 THR A C 1
ATOM 855 O O . THR A 1 119 ? 9.209 -12.494 21.677 1.00 36.62 119 THR A O 1
ATOM 858 N N . THR A 1 120 ? 8.447 -10.416 22.063 1.00 37.47 120 THR A N 1
ATOM 859 C CA . THR A 1 120 ? 7.364 -10.464 21.097 1.00 37.47 120 THR A CA 1
ATOM 860 C C . THR A 1 120 ? 8.033 -10.702 19.758 1.00 37.47 120 THR A C 1
ATOM 862 O O . THR A 1 120 ? 8.722 -9.826 19.244 1.00 37.47 120 THR A O 1
ATOM 865 N N . VAL A 1 121 ? 7.917 -11.920 19.219 1.00 38.47 121 VAL A N 1
ATOM 866 C CA . VAL A 1 121 ? 8.274 -12.139 17.821 1.00 38.47 121 VAL A CA 1
ATOM 867 C C . VAL A 1 121 ? 7.350 -11.184 17.078 1.00 38.47 121 VAL A C 1
ATOM 869 O O . VAL A 1 121 ? 6.128 -11.333 17.217 1.00 38.47 121 VAL A O 1
ATOM 872 N N . PRO A 1 122 ? 7.888 -10.152 16.403 1.00 49.12 122 PRO A N 1
ATOM 873 C CA . PRO A 1 122 ? 7.058 -9.181 15.717 1.00 49.12 122 PRO A CA 1
ATOM 874 C C . PRO A 1 122 ? 6.087 -9.957 14.833 1.00 49.12 122 PRO A C 1
ATOM 876 O O . PRO A 1 122 ? 6.510 -10.954 14.234 1.00 49.12 122 PRO A O 1
ATOM 879 N N . PRO A 1 123 ? 4.794 -9.584 14.792 1.00 53.91 123 PRO A N 1
ATOM 880 C CA . PRO A 1 123 ? 3.848 -10.271 13.932 1.00 53.91 123 PRO A CA 1
ATOM 881 C C . PRO A 1 123 ? 4.479 -10.388 12.549 1.00 53.91 123 PRO A C 1
ATOM 883 O O . PRO A 1 123 ? 4.947 -9.392 11.991 1.00 53.91 123 PRO A O 1
ATOM 886 N N . THR A 1 124 ? 4.562 -11.620 12.041 1.00 66.31 124 THR A N 1
ATOM 887 C CA . THR A 1 124 ? 5.006 -11.867 10.668 1.00 66.31 124 THR A CA 1
ATOM 888 C C . THR A 1 124 ? 4.265 -10.901 9.760 1.00 66.31 124 THR A C 1
ATOM 890 O O . THR A 1 124 ? 3.067 -10.699 9.963 1.00 66.31 124 THR A O 1
ATOM 893 N N . THR A 1 125 ? 4.952 -10.318 8.784 1.00 72.00 125 THR A N 1
ATOM 894 C CA . THR A 1 125 ? 4.399 -9.334 7.841 1.00 72.00 125 THR A CA 1
ATOM 895 C C . THR A 1 125 ? 2.954 -9.677 7.456 1.00 72.00 125 THR A C 1
ATOM 897 O O . THR A 1 125 ? 2.038 -8.917 7.768 1.00 72.00 125 THR A O 1
ATOM 900 N N . THR A 1 126 ? 2.720 -10.896 6.965 1.00 78.38 126 THR A N 1
ATOM 901 C CA . THR A 1 126 ? 1.411 -11.481 6.625 1.00 78.38 126 THR A CA 1
ATOM 902 C C . THR A 1 126 ? 0.313 -11.282 7.680 1.00 78.38 126 THR A C 1
ATOM 904 O O . THR A 1 126 ? -0.776 -10.813 7.347 1.00 78.38 126 THR A O 1
ATOM 907 N N . SER A 1 127 ? 0.554 -11.613 8.954 1.00 78.25 127 SER A N 1
ATOM 908 C CA . SER A 1 127 ? -0.477 -11.515 10.003 1.00 78.25 127 SER A CA 1
ATOM 909 C C . SER A 1 127 ? -0.839 -10.068 10.332 1.00 78.25 127 SER A C 1
ATOM 911 O O . SER A 1 127 ? -1.984 -9.777 10.689 1.00 78.25 127 SER A O 1
ATOM 913 N N . ALA A 1 128 ? 0.102 -9.143 10.147 1.00 84.25 128 ALA A N 1
ATOM 914 C CA . ALA A 1 128 ? -0.113 -7.724 10.372 1.00 84.25 128 ALA A CA 1
ATOM 915 C C . ALA A 1 128 ? -1.005 -7.097 9.276 1.00 84.25 128 ALA A C 1
ATOM 917 O O . ALA A 1 128 ? -1.872 -6.281 9.591 1.00 84.25 128 ALA A O 1
ATOM 918 N N . TRP A 1 129 ? -0.879 -7.533 8.014 1.00 90.12 129 TRP A N 1
ATOM 919 C CA . TRP A 1 129 ? -1.776 -7.136 6.911 1.00 90.12 129 TRP A CA 1
ATOM 920 C C . TRP A 1 129 ? -3.216 -7.626 7.104 1.00 90.12 129 TRP A C 1
ATOM 922 O O . TRP A 1 129 ? -4.164 -6.891 6.812 1.00 90.12 129 TRP A O 1
ATOM 932 N N . LEU A 1 130 ? -3.375 -8.858 7.602 1.00 87.25 130 LEU A N 1
ATOM 933 C CA . LEU A 1 130 ? -4.681 -9.446 7.920 1.00 87.25 130 LEU A CA 1
ATOM 934 C C . LEU A 1 130 ? -5.346 -8.709 9.088 1.00 87.25 130 LEU A C 1
ATOM 936 O O . LEU A 1 130 ? -6.491 -8.282 8.979 1.00 87.25 130 LEU A O 1
ATOM 940 N N . THR A 1 131 ? -4.604 -8.488 10.177 1.00 86.44 131 THR A N 1
ATOM 941 C CA . THR A 1 131 ? -5.097 -7.757 11.361 1.00 86.44 131 THR A CA 1
ATOM 942 C C . THR A 1 131 ? -5.496 -6.323 11.016 1.00 86.44 131 THR A C 1
ATOM 944 O O . THR A 1 131 ? -6.462 -5.793 11.556 1.00 86.44 131 THR A O 1
ATOM 947 N N . ALA A 1 132 ? -4.784 -5.691 10.080 1.00 86.88 132 ALA A N 1
ATOM 948 C CA . ALA A 1 132 ? -5.113 -4.358 9.593 1.00 86.88 132 ALA A CA 1
ATOM 949 C C . ALA A 1 132 ? -6.343 -4.320 8.670 1.00 86.88 132 ALA A C 1
ATOM 951 O O . ALA A 1 132 ? -6.732 -3.229 8.257 1.00 86.88 132 ALA A O 1
ATOM 952 N N . GLY A 1 133 ? -6.928 -5.470 8.310 1.00 91.00 133 GLY A N 1
ATOM 953 C CA . GLY A 1 133 ? -8.052 -5.568 7.378 1.00 91.00 133 GLY A CA 1
ATOM 954 C C . GLY A 1 133 ? -7.708 -5.113 5.958 1.00 91.00 133 GLY A C 1
ATOM 955 O O . GLY A 1 133 ? -8.595 -4.682 5.227 1.00 91.00 133 GLY A O 1
ATOM 956 N N . ILE A 1 134 ? -6.424 -5.136 5.584 1.00 92.69 134 ILE A N 1
ATOM 957 C CA . ILE A 1 134 ? -5.966 -4.781 4.233 1.00 92.69 134 ILE A CA 1
ATOM 958 C C . ILE A 1 134 ? -6.010 -6.021 3.338 1.00 92.69 134 ILE A C 1
ATOM 960 O O . ILE A 1 134 ? -6.426 -5.950 2.185 1.00 92.69 134 ILE A O 1
ATOM 964 N N . SER A 1 135 ? -5.625 -7.174 3.881 1.00 90.56 135 SER A N 1
ATOM 965 C CA . SER A 1 135 ? -5.758 -8.468 3.212 1.00 90.56 135 SER A CA 1
ATOM 966 C C . SER A 1 135 ? -6.956 -9.245 3.779 1.00 90.56 135 SER A C 1
ATOM 968 O O . SER A 1 135 ? -7.150 -9.222 4.995 1.00 90.56 135 SER A O 1
ATOM 970 N N . PRO A 1 136 ? -7.753 -9.939 2.940 1.00 87.88 136 PRO A N 1
ATOM 971 C CA . PRO A 1 136 ? -7.662 -9.984 1.470 1.00 87.88 136 PRO A CA 1
ATOM 972 C C . PRO A 1 136 ? -8.344 -8.788 0.777 1.00 87.88 136 PRO A C 1
ATOM 974 O O . PRO A 1 136 ? -8.362 -8.720 -0.448 1.00 87.88 136 PRO A O 1
ATOM 977 N N . ALA A 1 137 ? -9.028 -7.930 1.547 1.00 85.50 137 ALA A N 1
ATOM 978 C CA . ALA A 1 137 ? -10.090 -7.070 1.027 1.00 85.50 137 ALA A CA 1
ATOM 979 C C . ALA A 1 137 ? -9.584 -6.072 -0.021 1.00 85.50 137 ALA A C 1
ATOM 981 O O . ALA A 1 137 ? -10.279 -5.778 -0.990 1.00 85.50 137 ALA A O 1
ATOM 982 N N . PHE A 1 138 ? -8.367 -5.569 0.176 1.00 89.06 138 PHE A N 1
ATOM 983 C CA . PHE A 1 138 ? -7.689 -4.663 -0.738 1.00 89.06 138 PHE A CA 1
ATOM 984 C C . PHE A 1 138 ? -6.596 -5.380 -1.539 1.00 89.06 138 PHE A C 1
ATOM 986 O O . PHE A 1 138 ? -6.544 -5.234 -2.756 1.00 89.06 138 PHE A O 1
ATOM 993 N N . VAL A 1 139 ? -5.759 -6.189 -0.881 1.00 89.81 139 VAL A N 1
ATOM 994 C CA . VAL A 1 139 ? -4.747 -7.026 -1.548 1.00 89.81 139 VAL A CA 1
ATOM 995 C C . VAL A 1 139 ? -5.028 -8.496 -1.236 1.00 89.81 139 VAL A C 1
ATOM 997 O O . VAL A 1 139 ? -4.941 -8.862 -0.065 1.00 89.81 139 VAL A O 1
ATOM 1000 N N . PRO A 1 140 ? -5.315 -9.355 -2.236 1.00 85.38 140 PRO A N 1
ATOM 1001 C CA . PRO A 1 140 ? -5.654 -10.760 -1.994 1.00 85.38 140 PRO A CA 1
ATOM 1002 C C . PRO A 1 140 ? -4.530 -11.569 -1.340 1.00 85.38 140 PRO A C 1
ATOM 1004 O O . PRO A 1 140 ? -4.790 -12.449 -0.524 1.00 85.38 140 PRO A O 1
ATOM 1007 N N . THR A 1 141 ? -3.278 -11.289 -1.712 1.00 88.12 141 THR A N 1
ATOM 1008 C CA . THR A 1 141 ? -2.088 -11.931 -1.147 1.00 88.12 141 THR A CA 1
ATOM 1009 C C . THR A 1 141 ? -1.179 -10.862 -0.549 1.00 88.12 141 THR A C 1
ATOM 1011 O O . THR A 1 141 ? -0.655 -10.033 -1.297 1.00 88.12 141 THR A O 1
ATOM 1014 N N . PRO A 1 142 ? -0.987 -10.839 0.780 1.00 90.12 142 PRO A N 1
ATOM 1015 C CA . PRO A 1 142 ? -0.157 -9.827 1.410 1.00 90.12 142 PRO A CA 1
ATOM 1016 C C . PRO A 1 142 ? 1.313 -10.012 0.992 1.00 90.12 142 PRO A C 1
ATOM 1018 O O . PRO A 1 142 ? 1.763 -11.151 0.838 1.00 90.12 142 PRO A O 1
ATOM 1021 N N . PRO A 1 143 ? 2.080 -8.920 0.842 1.00 93.81 143 PRO A N 1
ATOM 1022 C CA . PRO A 1 143 ? 3.511 -9.015 0.601 1.00 93.81 143 PRO A CA 1
ATOM 1023 C C . PRO A 1 143 ? 4.225 -9.731 1.753 1.00 93.81 143 PRO A C 1
ATOM 1025 O O . PRO A 1 143 ? 3.918 -9.504 2.926 1.00 93.81 143 PRO A O 1
ATOM 1028 N N . SER A 1 144 ? 5.233 -10.541 1.429 1.00 86.06 144 SER A N 1
ATOM 1029 C CA . SER A 1 144 ? 6.060 -11.222 2.434 1.00 86.06 144 SER A CA 1
ATOM 1030 C C . SER A 1 144 ? 7.029 -10.279 3.152 1.00 86.06 144 SER A C 1
ATOM 1032 O O . SER A 1 144 ? 7.493 -10.601 4.245 1.00 86.06 144 SER A O 1
ATOM 1034 N N . THR A 1 145 ? 7.314 -9.112 2.571 1.00 91.50 145 THR A N 1
ATOM 1035 C CA . THR A 1 145 ? 8.325 -8.169 3.064 1.00 91.50 145 THR A CA 1
ATOM 1036 C C . THR A 1 145 ? 7.714 -6.802 3.358 1.00 91.50 145 THR A C 1
ATOM 1038 O O . THR A 1 145 ? 6.967 -6.258 2.542 1.00 91.50 145 THR A O 1
ATOM 1041 N N . ASN A 1 146 ? 8.061 -6.232 4.515 1.00 92.50 146 ASN A N 1
ATOM 1042 C CA . ASN A 1 146 ? 7.640 -4.889 4.897 1.00 92.50 146 ASN A CA 1
ATOM 1043 C C . ASN A 1 146 ? 8.614 -3.838 4.359 1.00 92.50 146 ASN A C 1
ATOM 1045 O O . ASN A 1 146 ? 9.827 -3.979 4.503 1.00 92.50 146 ASN A O 1
ATOM 1049 N N . LEU A 1 147 ? 8.070 -2.759 3.805 1.00 94.50 147 LEU A N 1
ATOM 1050 C CA . LEU A 1 147 ? 8.831 -1.582 3.407 1.00 94.50 147 LEU A CA 1
ATOM 1051 C C . LEU A 1 147 ? 8.866 -0.547 4.531 1.00 94.50 147 LEU A C 1
ATOM 1053 O O . LEU A 1 147 ? 7.888 -0.356 5.262 1.00 94.50 147 LEU A O 1
ATOM 1057 N N . VAL A 1 148 ? 9.973 0.184 4.590 1.00 93.62 148 VAL A N 1
ATOM 1058 C CA . VAL A 1 148 ? 10.038 1.505 5.213 1.00 93.62 148 VAL A CA 1
ATOM 1059 C C . VAL A 1 148 ? 9.905 2.528 4.097 1.00 93.62 148 VAL A C 1
ATOM 1061 O O . VAL A 1 148 ? 10.659 2.484 3.123 1.00 93.62 148 VAL A O 1
ATOM 1064 N N . VAL A 1 149 ? 8.925 3.416 4.220 1.00 94.44 149 VAL A N 1
ATOM 1065 C CA . VAL A 1 149 ? 8.593 4.406 3.191 1.00 94.44 149 VAL A CA 1
ATOM 1066 C C . VAL A 1 149 ? 9.000 5.774 3.702 1.00 94.44 149 VAL A C 1
ATOM 1068 O O . VAL A 1 149 ? 8.549 6.179 4.773 1.00 94.44 149 VAL A O 1
ATOM 1071 N N . SER A 1 150 ? 9.831 6.488 2.952 1.00 94.38 150 SER A N 1
ATOM 1072 C CA . SER A 1 150 ? 10.295 7.813 3.353 1.00 94.38 150 SER A CA 1
ATOM 1073 C C . SER A 1 150 ? 9.622 8.904 2.528 1.00 94.38 150 SER A C 1
ATOM 1075 O O . SER A 1 150 ? 9.461 8.776 1.316 1.00 94.38 150 SER A O 1
ATOM 1077 N N . PHE A 1 151 ? 9.245 9.983 3.206 1.00 92.25 151 PHE A N 1
ATOM 1078 C CA . PHE A 1 151 ? 8.750 11.234 2.649 1.00 92.25 151 PHE A CA 1
ATOM 1079 C C . PHE A 1 151 ? 9.630 12.346 3.213 1.00 92.25 151 PHE A C 1
ATOM 1081 O O . PHE A 1 151 ? 9.569 12.633 4.408 1.00 92.25 151 PHE A O 1
ATOM 1088 N N . MET A 1 152 ? 10.479 12.944 2.376 1.00 90.44 152 MET A N 1
ATOM 1089 C CA . MET A 1 152 ? 11.469 13.937 2.813 1.00 90.44 152 MET A CA 1
ATOM 1090 C C . MET A 1 152 ? 12.292 13.427 4.011 1.00 90.44 152 MET A C 1
ATOM 1092 O O . MET A 1 152 ? 13.049 12.471 3.845 1.00 90.44 152 MET A O 1
ATOM 1096 N N . SER A 1 153 ? 12.147 14.033 5.197 1.00 89.62 153 SER A N 1
ATOM 1097 C CA . SER A 1 153 ? 12.883 13.652 6.408 1.00 89.62 153 SER A CA 1
ATOM 1098 C C . SER A 1 153 ? 12.166 12.592 7.255 1.00 89.62 153 SER A C 1
ATOM 1100 O O . SER A 1 153 ? 12.765 11.981 8.140 1.00 89.62 153 SER A O 1
ATOM 1102 N N . THR A 1 154 ? 10.892 12.323 6.966 1.00 90.44 154 THR A N 1
ATOM 1103 C CA . THR A 1 154 ? 10.063 11.386 7.726 1.00 90.44 154 THR A CA 1
ATOM 1104 C C . THR A 1 154 ? 10.126 9.989 7.119 1.00 90.44 154 THR A C 1
ATOM 1106 O O . THR A 1 154 ? 9.793 9.795 5.954 1.00 90.44 154 THR A O 1
ATOM 1109 N N . SER A 1 155 ? 10.490 8.989 7.921 1.00 92.31 155 SER A N 1
ATOM 1110 C CA . SER A 1 155 ? 10.411 7.575 7.537 1.00 92.31 155 SER A CA 1
ATOM 1111 C C . SER A 1 155 ? 9.290 6.884 8.300 1.00 92.31 155 SER A C 1
ATOM 1113 O O . SER A 1 155 ? 9.218 6.976 9.524 1.00 92.31 155 SER A O 1
ATOM 1115 N N . LEU A 1 156 ? 8.415 6.205 7.566 1.00 91.00 156 LEU A N 1
ATOM 1116 C CA . LEU A 1 156 ? 7.257 5.505 8.098 1.00 91.00 156 LEU A CA 1
ATOM 1117 C C . LEU A 1 156 ? 7.489 4.002 8.055 1.00 91.00 156 LEU A C 1
ATOM 1119 O O . LEU A 1 156 ? 7.787 3.428 7.002 1.00 91.00 156 LEU A O 1
ATOM 1123 N N . ILE A 1 157 ? 7.310 3.369 9.209 1.00 89.94 157 ILE A N 1
ATOM 1124 C CA . ILE A 1 157 ? 7.281 1.913 9.333 1.00 89.94 157 ILE A CA 1
ATOM 1125 C C . ILE A 1 157 ? 5.843 1.394 9.280 1.00 89.94 157 ILE A C 1
ATOM 1127 O O . ILE A 1 157 ? 4.869 2.134 9.429 1.00 89.94 157 ILE A O 1
ATOM 1131 N N . PHE A 1 158 ? 5.718 0.086 9.093 1.00 91.38 158 PHE A N 1
ATOM 1132 C CA . PHE A 1 158 ? 4.437 -0.600 8.997 1.00 91.38 158 PHE A CA 1
ATOM 1133 C C . PHE A 1 158 ? 3.514 -0.317 10.196 1.00 91.38 158 PHE A C 1
ATOM 1135 O O . PHE A 1 158 ? 3.888 -0.516 11.350 1.00 91.38 158 PHE A O 1
ATOM 1142 N N . GLY A 1 159 ? 2.279 0.097 9.915 1.00 89.56 159 GLY A N 1
ATOM 1143 C CA . GLY A 1 159 ? 1.237 0.366 10.903 1.00 89.56 159 GLY A CA 1
ATOM 1144 C C . GLY A 1 159 ? 1.376 1.686 11.659 1.00 89.56 159 GLY A C 1
ATOM 1145 O O . GLY A 1 159 ? 0.495 2.011 12.458 1.00 89.56 159 GLY A O 1
ATOM 1146 N N . GLN A 1 160 ? 2.434 2.461 11.408 1.00 88.75 160 GLN A N 1
ATOM 1147 C CA . GLN A 1 160 ? 2.662 3.731 12.088 1.00 88.75 160 GLN A CA 1
ATOM 1148 C C . GLN A 1 160 ? 1.537 4.728 11.787 1.00 88.75 160 GLN A C 1
ATOM 1150 O O . GLN A 1 160 ? 1.080 4.851 10.653 1.00 88.75 160 GLN A O 1
ATOM 1155 N N . THR A 1 161 ? 1.102 5.465 12.809 1.00 91.81 161 THR A N 1
ATOM 1156 C CA . THR A 1 161 ? 0.237 6.640 12.633 1.00 91.81 161 THR A CA 1
ATOM 1157 C C . THR A 1 161 ? 1.113 7.885 12.569 1.00 91.81 161 THR A C 1
ATOM 1159 O O . THR A 1 161 ? 2.052 8.006 13.355 1.00 91.81 161 THR A O 1
ATOM 1162 N N . THR A 1 162 ? 0.833 8.797 11.641 1.00 89.00 162 THR A N 1
ATOM 1163 C CA . THR A 1 162 ? 1.617 10.022 11.461 1.00 89.00 162 T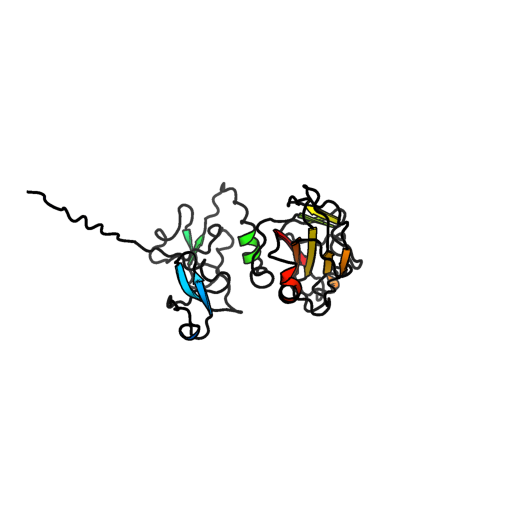HR A CA 1
ATOM 1164 C C . THR A 1 162 ? 0.731 11.253 11.316 1.00 89.00 162 THR A C 1
ATOM 1166 O O . THR A 1 162 ? -0.367 11.201 10.763 1.00 89.00 162 THR A O 1
ATOM 1169 N N . THR A 1 163 ? 1.254 12.371 11.810 1.00 87.19 163 THR A N 1
ATOM 1170 C CA . THR A 1 163 ? 0.747 13.733 11.602 1.00 87.19 163 THR A CA 1
ATOM 1171 C C . THR A 1 163 ? 1.846 14.643 11.042 1.00 87.19 163 THR A C 1
ATOM 1173 O O . THR A 1 163 ? 1.713 15.862 11.081 1.00 87.19 163 THR A O 1
ATOM 1176 N N . SER A 1 164 ? 2.970 14.067 10.593 1.00 82.50 164 SER A N 1
ATOM 1177 C CA . SER A 1 164 ? 4.120 14.829 10.099 1.00 82.50 164 SER A CA 1
ATOM 1178 C C . SER A 1 164 ? 3.760 15.595 8.831 1.00 82.50 164 SER A C 1
ATOM 1180 O O . SER A 1 164 ? 3.255 14.997 7.881 1.00 82.50 164 SER A O 1
ATOM 1182 N N . ILE A 1 165 ? 4.102 16.883 8.788 1.00 75.50 165 ILE A N 1
ATOM 1183 C CA . ILE A 1 165 ? 3.888 17.764 7.631 1.00 75.50 165 ILE A CA 1
ATOM 1184 C C . ILE A 1 165 ? 4.621 17.283 6.369 1.00 75.50 165 ILE A C 1
AT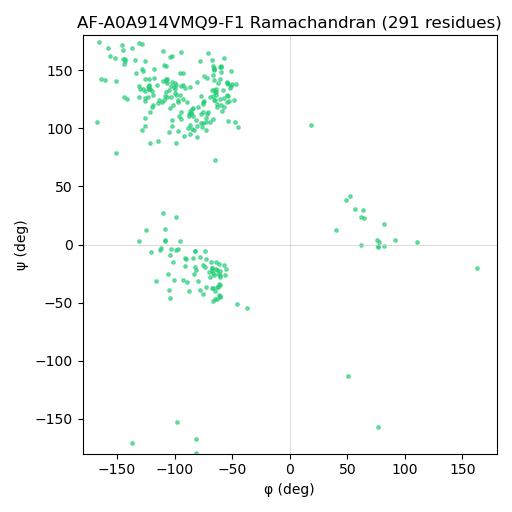OM 1186 O O . ILE A 1 165 ? 4.217 17.595 5.255 1.00 75.50 165 ILE A O 1
ATOM 1190 N N . ASP A 1 166 ? 5.682 16.486 6.507 1.00 79.62 166 ASP A N 1
ATOM 1191 C CA . ASP A 1 166 ? 6.401 15.902 5.366 1.00 79.62 166 ASP A CA 1
ATOM 1192 C C . ASP A 1 166 ? 5.556 14.880 4.597 1.00 79.62 166 ASP A C 1
ATOM 1194 O O . ASP A 1 166 ? 5.785 14.638 3.415 1.00 79.62 166 ASP A O 1
ATOM 1198 N N . VAL A 1 167 ? 4.579 14.281 5.275 1.00 75.25 167 VAL A N 1
ATOM 1199 C CA . VAL A 1 167 ? 3.656 13.283 4.722 1.00 75.25 167 VAL A CA 1
ATOM 1200 C C . VAL A 1 167 ? 2.283 13.909 4.496 1.00 75.25 167 VAL A C 1
ATOM 1202 O O . VAL A 1 167 ? 1.604 13.619 3.518 1.00 75.25 167 VAL A O 1
ATOM 1205 N N . VAL A 1 168 ? 1.874 14.751 5.436 1.00 82.81 168 VAL A N 1
ATOM 1206 C CA . VAL A 1 168 ? 0.515 15.218 5.635 1.00 82.81 168 VAL A CA 1
ATOM 1207 C C . VAL A 1 168 ? 0.475 16.720 5.369 1.00 82.81 168 VAL A C 1
ATOM 1209 O O . VAL A 1 168 ? 0.684 17.522 6.273 1.00 82.81 168 VAL A O 1
ATOM 1212 N N . ASP A 1 169 ? 0.242 17.097 4.115 1.00 82.62 169 ASP A N 1
ATOM 1213 C CA . ASP A 1 169 ? 0.251 18.484 3.645 1.00 82.62 169 ASP A CA 1
ATOM 1214 C C . ASP A 1 169 ? -0.844 18.692 2.585 1.00 82.62 169 ASP A C 1
ATOM 1216 O O . ASP A 1 169 ? -1.332 17.756 1.952 1.00 82.62 169 ASP A O 1
ATOM 1220 N N . THR A 1 170 ? -1.217 19.950 2.392 1.00 83.06 170 THR A N 1
ATOM 1221 C CA . THR A 1 170 ? -1.967 20.480 1.250 1.00 83.06 170 THR A CA 1
ATOM 1222 C C . THR A 1 170 ? -1.183 20.438 -0.064 1.00 83.06 170 THR A C 1
ATOM 1224 O O . THR A 1 170 ? -1.792 20.455 -1.133 1.00 83.06 170 THR A O 1
ATOM 1227 N N . THR A 1 171 ? 0.149 20.350 -0.005 1.00 85.81 171 THR A N 1
ATOM 1228 C CA . THR A 1 171 ? 0.999 20.173 -1.188 1.00 85.81 171 THR A CA 1
ATOM 1229 C C . THR A 1 171 ? 1.272 18.690 -1.467 1.00 85.81 171 THR A C 1
ATOM 1231 O O . THR A 1 171 ? 1.539 17.923 -0.539 1.00 85.81 171 THR A O 1
ATOM 1234 N N . PRO A 1 172 ? 1.212 18.234 -2.733 1.00 87.69 172 PRO A N 1
ATOM 1235 C CA . PRO A 1 172 ? 1.559 16.858 -3.052 1.00 87.69 172 PRO A CA 1
ATOM 1236 C C . PRO A 1 172 ? 3.037 16.540 -2.819 1.00 87.69 172 PRO A C 1
ATOM 1238 O O . PRO A 1 172 ? 3.919 17.156 -3.416 1.00 87.69 172 PRO A O 1
ATOM 1241 N N . LYS A 1 173 ? 3.305 15.519 -2.000 1.00 88.62 173 LYS A N 1
ATOM 1242 C CA . LYS A 1 173 ? 4.658 15.053 -1.669 1.00 88.62 173 LYS A CA 1
ATOM 1243 C C . LYS A 1 173 ? 4.765 13.560 -1.968 1.00 88.62 173 LYS A C 1
ATOM 1245 O O . LYS A 1 173 ? 4.204 12.755 -1.227 1.00 88.62 173 LYS A O 1
ATOM 1250 N N . PRO A 1 174 ? 5.388 13.155 -3.088 1.00 91.38 174 PRO A N 1
ATOM 1251 C CA . PRO A 1 174 ? 5.586 11.738 -3.355 1.00 91.38 174 PRO A CA 1
ATOM 1252 C C . PRO A 1 174 ? 6.579 11.136 -2.345 1.00 91.38 174 PRO A C 1
ATOM 1254 O O . PRO A 1 174 ? 7.400 11.868 -1.782 1.00 91.38 174 PRO A O 1
ATOM 1257 N N . PRO A 1 175 ? 6.559 9.809 -2.143 1.00 93.19 175 PRO A N 1
ATOM 1258 C CA . PRO A 1 175 ? 7.636 9.123 -1.443 1.00 93.19 175 PRO A CA 1
ATOM 1259 C C . PRO A 1 175 ? 8.993 9.445 -2.084 1.00 93.19 175 PRO A C 1
ATOM 1261 O O . PRO A 1 175 ? 9.118 9.462 -3.308 1.00 93.19 175 PRO A O 1
ATOM 1264 N N . THR A 1 176 ? 10.016 9.682 -1.266 1.00 92.69 176 THR A N 1
ATOM 1265 C CA . THR A 1 176 ? 11.386 9.958 -1.724 1.00 92.69 176 THR A CA 1
ATOM 1266 C C . THR A 1 176 ? 12.204 8.681 -1.878 1.00 92.69 176 THR A C 1
ATOM 1268 O O . THR A 1 176 ? 13.031 8.595 -2.783 1.00 92.69 176 THR A O 1
ATOM 1271 N N . SER A 1 177 ? 11.947 7.672 -1.042 1.00 92.75 177 SER A N 1
ATOM 1272 C CA . SER A 1 177 ? 12.597 6.361 -1.118 1.00 92.75 177 SER A CA 1
ATOM 1273 C C . SER A 1 177 ? 11.750 5.255 -0.480 1.00 92.75 177 SER A C 1
ATOM 1275 O O . SER A 1 177 ? 10.830 5.515 0.303 1.00 92.75 177 SER A O 1
ATOM 1277 N N . VAL A 1 178 ? 12.071 4.001 -0.814 1.00 93.31 178 VAL A N 1
ATOM 1278 C CA . VAL A 1 178 ? 11.615 2.818 -0.072 1.00 93.31 178 VAL A CA 1
ATOM 1279 C C . VAL A 1 178 ? 12.791 1.905 0.253 1.00 93.31 178 VAL A C 1
ATOM 1281 O O . VAL A 1 178 ? 13.631 1.595 -0.593 1.00 93.31 178 VAL A O 1
ATOM 1284 N N . THR A 1 179 ? 12.841 1.447 1.499 1.00 92.75 179 THR A N 1
ATOM 1285 C CA . THR A 1 179 ? 13.878 0.536 1.997 1.00 92.75 179 THR A CA 1
ATOM 1286 C C . THR A 1 179 ? 13.253 -0.682 2.677 1.00 92.75 179 THR A C 1
ATOM 1288 O O . THR A 1 179 ? 12.034 -0.759 2.831 1.00 92.75 179 THR A O 1
ATOM 1291 N N . GLY A 1 180 ? 14.074 -1.668 3.044 1.00 88.00 180 GLY A N 1
ATOM 1292 C CA . GLY A 1 180 ? 13.610 -2.935 3.626 1.00 88.00 180 GLY A CA 1
ATOM 1293 C C . GLY A 1 180 ? 13.348 -4.028 2.587 1.00 88.00 180 GLY A C 1
ATOM 1294 O O . GLY A 1 180 ? 12.926 -5.123 2.943 1.00 88.00 180 GLY A O 1
ATOM 1295 N N . PHE A 1 181 ? 13.637 -3.756 1.312 1.00 92.38 181 PHE A N 1
ATOM 1296 C CA . PHE A 1 181 ? 13.564 -4.721 0.221 1.00 92.38 181 PHE A CA 1
ATOM 1297 C C . PHE A 1 181 ? 14.724 -4.502 -0.757 1.00 92.38 181 PHE A C 1
ATOM 1299 O O . PHE A 1 181 ? 14.901 -3.404 -1.28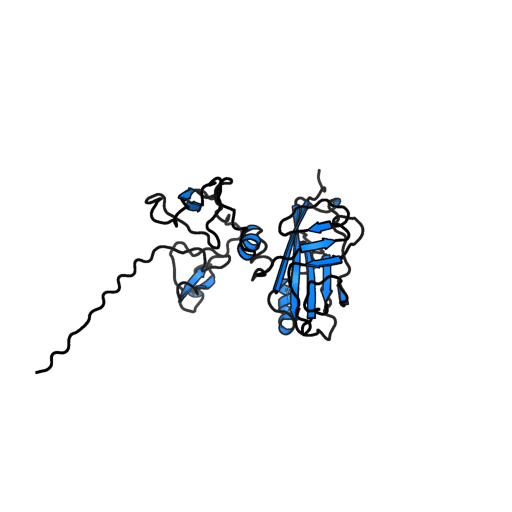8 1.00 92.38 181 PHE A O 1
ATOM 1306 N N . THR A 1 182 ? 15.492 -5.558 -1.018 1.00 92.50 182 THR A N 1
ATOM 1307 C CA . THR A 1 182 ? 16.586 -5.543 -1.994 1.00 92.50 182 THR A CA 1
ATOM 1308 C C . THR A 1 182 ? 16.036 -5.817 -3.387 1.00 92.50 182 THR A C 1
ATOM 1310 O O . THR A 1 182 ? 15.508 -6.895 -3.654 1.00 92.50 182 THR A O 1
ATOM 1313 N N . THR A 1 183 ? 16.168 -4.846 -4.285 1.00 94.56 183 THR A N 1
ATOM 1314 C CA . THR A 1 183 ? 15.733 -4.997 -5.677 1.00 94.56 183 THR A CA 1
ATOM 1315 C C . THR A 1 183 ? 16.718 -5.815 -6.503 1.00 94.56 183 THR A C 1
ATOM 1317 O O . THR A 1 183 ? 17.899 -5.895 -6.188 1.00 94.56 183 THR A O 1
ATOM 1320 N N . ASN A 1 184 ? 16.249 -6.392 -7.604 1.00 92.69 184 ASN A N 1
ATOM 1321 C CA . ASN A 1 184 ? 17.066 -7.073 -8.598 1.00 92.69 184 ASN A CA 1
ATOM 1322 C C . ASN A 1 184 ? 17.238 -6.163 -9.826 1.00 92.69 184 ASN A C 1
ATOM 1324 O O . ASN A 1 184 ? 16.254 -5.694 -10.398 1.00 92.69 184 ASN A O 1
ATOM 1328 N N . ALA A 1 185 ? 18.487 -5.932 -10.239 1.00 94.38 185 ALA A N 1
ATOM 1329 C CA . ALA A 1 185 ? 18.834 -5.027 -11.336 1.00 94.38 185 ALA A CA 1
ATOM 1330 C C . ALA A 1 185 ? 18.273 -5.440 -12.712 1.00 94.38 185 ALA A C 1
ATOM 1332 O O . ALA A 1 185 ? 18.097 -4.594 -13.589 1.00 94.38 185 ALA A O 1
ATOM 1333 N N . SER A 1 186 ? 17.945 -6.721 -12.900 1.00 93.38 186 SER A N 1
ATOM 1334 C CA . SER A 1 186 ? 17.332 -7.241 -14.127 1.00 93.38 186 SER A CA 1
ATOM 1335 C C . SER A 1 186 ? 15.837 -6.940 -14.239 1.00 93.38 186 SER A C 1
ATOM 1337 O O . SER A 1 186 ? 15.257 -7.148 -15.302 1.00 93.38 186 SER A O 1
ATOM 1339 N N . PHE A 1 187 ? 15.200 -6.461 -13.168 1.00 95.38 187 PHE A N 1
ATOM 1340 C CA . PHE A 1 187 ? 13.768 -6.191 -13.143 1.00 95.38 187 PHE A CA 1
ATOM 1341 C C . PHE A 1 187 ? 13.450 -4.698 -13.082 1.00 95.38 187 PHE A C 1
ATOM 1343 O O . PHE A 1 187 ? 14.294 -3.827 -12.829 1.00 95.38 187 PHE A O 1
ATOM 1350 N N . ARG A 1 188 ? 12.177 -4.410 -13.344 1.00 95.44 188 ARG A N 1
ATOM 1351 C CA . ARG A 1 188 ? 11.553 -3.124 -13.083 1.00 95.44 188 ARG A CA 1
ATOM 1352 C C . ARG A 1 188 ? 10.577 -3.253 -11.927 1.00 95.44 188 ARG A C 1
ATOM 1354 O O . ARG A 1 188 ? 10.064 -4.336 -11.638 1.00 95.44 188 ARG A O 1
ATOM 1361 N N . TYR A 1 189 ? 10.361 -2.126 -11.271 1.00 96.12 189 TYR A N 1
ATOM 1362 C CA . TYR A 1 189 ? 9.497 -2.023 -10.118 1.00 96.12 189 TYR A CA 1
ATOM 1363 C C . TYR A 1 189 ? 8.474 -0.916 -10.305 1.00 96.12 189 TYR A C 1
ATOM 1365 O O . TYR A 1 189 ? 8.745 0.101 -10.945 1.00 96.12 189 TYR A O 1
ATOM 1373 N N . SER A 1 190 ? 7.305 -1.106 -9.708 1.00 95.94 190 SER A N 1
ATOM 1374 C CA . SER A 1 190 ? 6.265 -0.085 -9.662 1.00 95.94 190 SER A CA 1
ATOM 1375 C C . SER A 1 190 ? 5.801 0.139 -8.239 1.00 95.94 190 SER A C 1
ATOM 1377 O O . SER A 1 190 ? 5.539 -0.824 -7.517 1.00 95.94 190 SER A O 1
ATOM 1379 N N . LEU A 1 191 ? 5.696 1.409 -7.853 1.00 96.38 191 LEU A N 1
ATOM 1380 C CA . LEU A 1 191 ? 5.259 1.835 -6.532 1.00 96.38 191 LEU A CA 1
ATOM 1381 C C . LEU A 1 191 ? 3.855 2.423 -6.614 1.00 96.38 191 LEU A C 1
ATOM 1383 O O . LEU A 1 191 ? 3.596 3.308 -7.428 1.00 96.38 191 LEU A O 1
ATOM 1387 N N . PHE A 1 192 ? 2.983 1.970 -5.723 1.00 96.62 192 PHE A N 1
ATOM 1388 C CA . PHE A 1 192 ? 1.619 2.458 -5.577 1.00 96.62 192 PHE A CA 1
ATOM 1389 C C . PHE A 1 192 ? 1.444 2.981 -4.158 1.00 96.62 192 PHE A C 1
ATOM 1391 O O . PHE A 1 192 ? 1.818 2.292 -3.212 1.00 96.62 192 PHE A O 1
ATOM 1398 N N . VAL A 1 193 ? 0.839 4.158 -4.006 1.00 96.38 193 VAL A N 1
ATOM 1399 C CA . VAL A 1 193 ? 0.342 4.669 -2.721 1.00 96.38 193 VAL A CA 1
ATOM 1400 C C . VAL A 1 193 ? -1.159 4.852 -2.849 1.00 96.38 193 VAL A C 1
ATOM 1402 O O . VAL A 1 193 ? -1.621 5.605 -3.707 1.00 96.38 193 VAL A O 1
ATOM 1405 N N . VAL A 1 194 ? -1.923 4.159 -2.009 1.00 96.25 194 VAL A N 1
ATOM 1406 C CA . VAL A 1 194 ? -3.385 4.125 -2.095 1.00 96.25 194 VAL A CA 1
ATOM 1407 C C . VAL A 1 194 ? -4.000 4.391 -0.730 1.00 96.25 194 VAL A C 1
ATOM 1409 O O . VAL A 1 194 ? -3.680 3.713 0.241 1.00 96.25 194 VAL A O 1
ATOM 1412 N N . ASP A 1 195 ? -4.908 5.354 -0.666 1.00 96.00 195 ASP A N 1
ATOM 1413 C CA . ASP A 1 195 ? -5.797 5.568 0.469 1.00 96.00 195 ASP A CA 1
ATOM 1414 C C . ASP A 1 195 ? -6.975 4.597 0.363 1.00 96.00 195 ASP A C 1
ATOM 1416 O O . ASP A 1 195 ? -7.837 4.713 -0.516 1.00 96.00 195 ASP A O 1
ATOM 1420 N N . ILE A 1 196 ? -6.982 3.583 1.225 1.00 95.00 196 ILE A N 1
ATOM 1421 C CA . ILE A 1 196 ? -7.984 2.522 1.139 1.00 95.00 196 ILE A CA 1
ATOM 1422 C C . ILE A 1 196 ? -9.292 2.882 1.840 1.00 95.00 196 ILE A C 1
ATOM 1424 O O . ILE A 1 196 ? -10.272 2.174 1.620 1.00 95.00 196 ILE A O 1
ATOM 1428 N N . ASP A 1 197 ? -9.317 3.959 2.619 1.00 94.56 197 ASP A N 1
ATOM 1429 C CA . ASP A 1 197 ? -10.498 4.409 3.356 1.00 94.56 197 ASP A CA 1
ATOM 1430 C C . ASP A 1 197 ? -11.206 5.585 2.662 1.00 94.56 197 ASP A C 1
ATOM 1432 O O . ASP A 1 197 ? -12.372 5.854 2.943 1.00 94.56 197 ASP A O 1
ATOM 1436 N N . ALA A 1 198 ? -10.554 6.243 1.696 1.00 92.12 198 ALA A N 1
ATOM 1437 C CA . ALA A 1 198 ? -11.193 7.254 0.860 1.00 92.12 198 ALA A CA 1
ATOM 1438 C C . ALA A 1 198 ? -12.298 6.681 -0.049 1.00 92.12 198 ALA A C 1
ATOM 1440 O O . ALA A 1 198 ? -12.165 5.611 -0.650 1.00 92.12 198 ALA A O 1
ATOM 1441 N N . THR A 1 199 ? -13.374 7.454 -0.209 1.00 89.00 199 THR A N 1
ATOM 1442 C CA . THR A 1 199 ? -14.517 7.136 -1.083 1.00 89.00 199 THR A CA 1
ATOM 1443 C C . THR A 1 199 ? -14.273 7.488 -2.554 1.00 89.00 199 THR A C 1
ATOM 1445 O O . THR A 1 199 ? -14.912 6.912 -3.430 1.00 89.00 199 THR A O 1
ATOM 1448 N N . SER A 1 200 ? -13.337 8.395 -2.841 1.00 87.31 200 SER A N 1
ATOM 1449 C CA . SER A 1 200 ? -12.885 8.771 -4.187 1.00 87.31 200 SER A CA 1
ATOM 1450 C C . SER A 1 200 ? -11.390 9.097 -4.181 1.00 87.31 200 SER A C 1
ATOM 1452 O O . SER A 1 200 ? -10.791 9.257 -3.116 1.00 87.31 200 SER A O 1
ATOM 1454 N N . ASN A 1 201 ? -10.769 9.197 -5.364 1.00 84.19 201 ASN A N 1
ATOM 1455 C CA . ASN A 1 201 ? -9.361 9.604 -5.515 1.00 84.19 201 ASN A CA 1
ATOM 1456 C C . ASN A 1 201 ? -8.400 8.776 -4.645 1.00 84.19 201 ASN A C 1
ATOM 1458 O O . ASN A 1 201 ? -7.493 9.301 -3.995 1.00 84.19 201 ASN A O 1
ATOM 1462 N N . ARG A 1 202 ? -8.645 7.461 -4.604 1.00 91.62 202 ARG A N 1
ATOM 1463 C CA . ARG A 1 202 ? -7.940 6.525 -3.719 1.00 91.62 202 ARG A CA 1
ATOM 1464 C C . ARG A 1 202 ? -6.469 6.402 -4.088 1.00 91.62 202 ARG A C 1
ATOM 1466 O O . ARG A 1 202 ? -5.627 6.293 -3.203 1.00 91.62 202 ARG A O 1
ATOM 1473 N N . LEU A 1 203 ? -6.140 6.427 -5.380 1.00 94.69 203 LEU A N 1
ATOM 1474 C CA . LEU A 1 203 ? -4.752 6.410 -5.831 1.00 94.69 203 LEU A CA 1
ATOM 1475 C C . LEU A 1 203 ? -4.099 7.763 -5.539 1.00 94.69 203 LEU A C 1
ATOM 1477 O O . LEU A 1 203 ? -4.451 8.767 -6.149 1.00 94.69 203 LEU A O 1
ATOM 1481 N N . ARG A 1 204 ? -3.143 7.784 -4.609 1.00 93.69 204 ARG A N 1
ATOM 1482 C CA . ARG A 1 204 ? -2.421 9.000 -4.209 1.00 93.69 204 ARG A CA 1
ATOM 1483 C C . ARG A 1 204 ? -1.140 9.204 -4.992 1.00 93.69 204 ARG A C 1
ATOM 1485 O O . ARG A 1 204 ? -0.726 10.338 -5.169 1.00 93.69 204 ARG A O 1
ATOM 1492 N N . TYR A 1 205 ? -0.495 8.125 -5.417 1.00 94.94 205 TYR A N 1
ATOM 1493 C CA . TYR A 1 205 ? 0.737 8.190 -6.191 1.00 94.94 205 TYR A CA 1
ATOM 1494 C C . TYR A 1 205 ? 0.972 6.870 -6.917 1.00 94.94 205 TYR A C 1
ATOM 1496 O O . TYR A 1 205 ? 0.725 5.798 -6.357 1.00 94.94 205 TYR A O 1
ATOM 1504 N N . MET A 1 206 ? 1.479 6.954 -8.145 1.00 95.19 206 MET A N 1
ATOM 1505 C CA . MET A 1 206 ? 1.882 5.788 -8.917 1.00 95.19 206 MET A CA 1
ATOM 1506 C C . MET A 1 206 ? 3.115 6.095 -9.756 1.00 95.19 206 MET A C 1
ATOM 1508 O O . MET A 1 206 ? 3.129 7.039 -10.549 1.00 95.19 206 MET A O 1
ATOM 1512 N N . MET A 1 207 ? 4.124 5.248 -9.602 1.00 94.50 207 MET A N 1
ATOM 1513 C CA . MET A 1 207 ? 5.377 5.307 -10.341 1.00 94.50 207 MET A CA 1
ATOM 1514 C C . MET A 1 207 ? 5.612 3.951 -10.999 1.00 94.50 207 MET A C 1
ATOM 1516 O O . MET A 1 207 ? 5.606 2.934 -10.307 1.00 94.50 207 MET A O 1
ATOM 1520 N N . LEU A 1 208 ? 5.824 3.938 -12.314 1.00 95.06 208 LEU A N 1
ATOM 1521 C CA . LEU A 1 208 ? 6.117 2.731 -13.085 1.00 95.06 208 LEU A CA 1
ATOM 1522 C C . LEU A 1 208 ? 7.595 2.639 -13.454 1.00 95.06 208 LEU A C 1
ATOM 1524 O O . LEU A 1 208 ? 8.301 3.642 -13.516 1.00 95.06 208 LEU A O 1
ATOM 1528 N N . ASN A 1 209 ? 8.038 1.433 -13.807 1.00 95.06 209 ASN A N 1
ATOM 1529 C CA . ASN A 1 209 ? 9.333 1.192 -14.450 1.00 95.06 209 ASN A CA 1
ATOM 1530 C C . ASN A 1 209 ? 10.556 1.714 -13.673 1.00 95.06 209 ASN A C 1
ATOM 1532 O O . ASN A 1 209 ? 11.578 2.043 -14.272 1.00 95.06 209 ASN A O 1
ATOM 1536 N N . VAL A 1 210 ? 10.489 1.743 -12.343 1.00 94.94 210 VAL A N 1
ATOM 1537 C CA . VAL A 1 210 ? 11.640 2.056 -11.492 1.00 94.94 210 VAL A CA 1
ATOM 1538 C C . VAL A 1 210 ? 12.700 0.968 -11.703 1.00 94.94 210 VAL A C 1
ATOM 1540 O O . VAL A 1 210 ? 12.402 -0.215 -11.504 1.00 94.94 210 VAL A O 1
ATOM 1543 N N . PRO A 1 211 ? 13.920 1.306 -12.148 1.00 94.81 211 PRO A N 1
ATOM 1544 C CA . PRO A 1 211 ? 14.964 0.313 -12.346 1.00 94.81 211 PRO A CA 1
ATOM 1545 C C . PRO A 1 211 ? 15.416 -0.263 -11.003 1.00 94.81 211 PRO A C 1
ATOM 1547 O O . PRO A 1 211 ? 15.677 0.480 -10.058 1.00 94.81 211 PRO A O 1
ATOM 1550 N N . GLY A 1 212 ? 15.524 -1.591 -10.916 1.00 94.00 212 GLY A N 1
ATOM 1551 C CA . GLY A 1 212 ? 16.204 -2.217 -9.788 1.00 94.00 212 GLY A CA 1
ATOM 1552 C C . GLY A 1 212 ? 17.698 -1.887 -9.787 1.00 94.00 212 GLY A C 1
ATOM 1553 O O . GLY A 1 212 ? 18.298 -1.681 -10.842 1.00 94.00 212 GLY A O 1
ATOM 1554 N N . SER A 1 213 ? 18.305 -1.872 -8.605 1.00 92.06 213 SER A N 1
ATOM 1555 C CA . SER A 1 213 ? 19.716 -1.513 -8.400 1.00 92.06 213 SER A CA 1
ATOM 1556 C C . SER A 1 213 ? 20.553 -2.622 -7.759 1.00 92.06 213 SER A C 1
ATOM 1558 O O . SER A 1 213 ? 21.758 -2.452 -7.606 1.00 92.06 213 SER A O 1
ATOM 1560 N N . GLY A 1 214 ? 19.947 -3.736 -7.331 1.00 88.50 214 GLY A N 1
ATOM 1561 C CA . GLY A 1 214 ? 20.629 -4.694 -6.448 1.00 88.50 214 GLY A CA 1
ATOM 1562 C C . GLY A 1 214 ? 20.598 -4.282 -4.971 1.00 88.50 214 GLY A C 1
ATOM 1563 O O . GLY A 1 214 ? 21.137 -4.988 -4.125 1.00 88.50 214 GLY A O 1
ATOM 1564 N N . THR A 1 215 ? 19.995 -3.133 -4.652 1.00 88.44 215 THR A N 1
ATOM 1565 C CA . THR A 1 215 ? 19.909 -2.552 -3.305 1.00 88.44 215 THR A CA 1
ATOM 1566 C C . THR A 1 215 ? 18.498 -2.005 -3.043 1.00 88.44 215 THR A C 1
ATOM 1568 O O . THR A 1 215 ? 17.563 -2.272 -3.808 1.00 88.44 215 THR A O 1
ATOM 1571 N N . ASN A 1 216 ? 18.317 -1.278 -1.936 1.00 83.75 216 ASN A N 1
ATOM 1572 C CA . ASN A 1 216 ? 17.083 -0.537 -1.663 1.00 83.75 216 ASN A CA 1
ATOM 1573 C C . ASN A 1 216 ? 16.824 0.527 -2.747 1.00 83.75 216 ASN A C 1
ATOM 1575 O O . ASN A 1 216 ? 17.763 1.081 -3.321 1.00 83.75 216 ASN A O 1
ATOM 1579 N N . VAL A 1 217 ? 15.556 0.882 -2.966 1.00 81.56 217 VAL A N 1
ATOM 1580 C CA . VAL A 1 217 ? 15.182 1.957 -3.896 1.00 81.56 217 VAL A CA 1
ATOM 1581 C C . VAL A 1 217 ? 15.359 3.304 -3.197 1.00 81.56 217 VAL A C 1
ATOM 1583 O O . VAL A 1 217 ? 14.468 3.786 -2.499 1.00 81.56 217 VAL A O 1
ATOM 1586 N N . GLN A 1 218 ? 16.537 3.905 -3.356 1.00 74.88 218 GLN A N 1
ATOM 1587 C CA . GLN A 1 218 ? 16.885 5.171 -2.696 1.00 74.88 218 GLN A CA 1
ATOM 1588 C C . GLN A 1 218 ? 16.367 6.416 -3.424 1.00 74.88 218 GLN A C 1
ATOM 1590 O O . GLN A 1 218 ? 16.259 7.473 -2.811 1.00 74.88 218 GLN A O 1
ATOM 1595 N N . SER A 1 219 ? 16.033 6.297 -4.707 1.00 77.75 219 SER A N 1
ATOM 1596 C CA . SER A 1 219 ? 15.392 7.355 -5.481 1.00 77.75 219 SER A CA 1
ATOM 1597 C C . SER A 1 219 ? 14.524 6.748 -6.578 1.00 77.75 219 SER A C 1
ATOM 1599 O O . SER A 1 219 ? 14.869 5.736 -7.192 1.00 77.75 219 SER A O 1
ATOM 1601 N N . PHE A 1 220 ? 13.362 7.353 -6.815 1.00 83.00 220 PHE A N 1
ATOM 1602 C CA . PHE A 1 220 ? 12.452 6.918 -7.869 1.00 83.00 220 PHE A CA 1
ATOM 1603 C C . PHE A 1 220 ? 12.806 7.617 -9.185 1.00 83.00 220 PHE A C 1
ATOM 1605 O O . PHE A 1 220 ? 12.430 8.763 -9.401 1.00 83.00 220 PHE A O 1
ATOM 1612 N N . SER A 1 221 ? 13.515 6.917 -10.073 1.00 85.31 221 SER A N 1
ATOM 1613 C CA . SER A 1 221 ? 13.830 7.363 -11.445 1.00 85.31 221 SER A CA 1
ATOM 1614 C C . SER A 1 221 ? 12.897 6.759 -12.509 1.00 85.31 221 SER A C 1
ATOM 1616 O O . SER A 1 221 ? 13.270 6.623 -13.672 1.00 85.31 221 SER A O 1
ATOM 1618 N N . GLY A 1 222 ? 11.696 6.343 -12.099 1.00 86.19 222 GLY A N 1
ATOM 1619 C CA . GLY A 1 222 ? 10.699 5.738 -12.982 1.00 86.19 222 GLY A CA 1
ATOM 1620 C C . GLY A 1 222 ? 9.875 6.755 -13.780 1.00 86.19 222 GLY A C 1
ATOM 1621 O O . GLY A 1 222 ? 10.166 7.950 -13.816 1.00 86.19 222 GLY A O 1
ATOM 1622 N N . VAL A 1 223 ? 8.797 6.264 -14.392 1.00 87.50 223 VAL A N 1
ATOM 1623 C CA . VAL A 1 223 ? 7.792 7.075 -15.087 1.00 87.50 223 VAL A CA 1
ATOM 1624 C C . VAL A 1 223 ? 6.634 7.373 -14.128 1.00 87.50 223 VAL A C 1
ATOM 1626 O O . VAL A 1 223 ? 5.932 6.436 -13.734 1.00 87.50 223 VAL A O 1
ATOM 1629 N N . PRO A 1 224 ? 6.400 8.638 -13.735 1.00 89.19 224 PRO A N 1
ATOM 1630 C CA . PRO A 1 224 ? 5.228 8.988 -12.945 1.00 89.19 224 PRO A CA 1
ATOM 1631 C C . PRO A 1 224 ? 3.982 8.850 -13.820 1.00 89.19 224 PRO A C 1
ATOM 1633 O O . PRO A 1 224 ? 3.914 9.404 -14.915 1.00 89.19 224 PRO A O 1
ATOM 1636 N N . VAL A 1 225 ? 3.001 8.092 -13.340 1.00 87.69 225 VAL A N 1
ATOM 1637 C CA . VAL A 1 225 ? 1.797 7.747 -14.114 1.00 87.69 225 VAL A CA 1
ATOM 1638 C C . VAL A 1 225 ? 0.529 8.320 -13.499 1.00 87.69 225 VAL A C 1
ATOM 1640 O O . VAL A 1 225 ? -0.393 8.689 -14.220 1.00 87.69 225 VAL A O 1
ATOM 1643 N N . ALA A 1 226 ? 0.502 8.452 -12.175 1.00 83.44 226 ALA A N 1
ATOM 1644 C CA . ALA A 1 226 ? -0.472 9.281 -11.487 1.00 83.44 226 ALA A CA 1
ATOM 1645 C C . ALA A 1 226 ? 0.293 10.373 -10.729 1.00 83.44 226 ALA A C 1
ATOM 1647 O O . ALA A 1 226 ? 1.242 10.039 -10.005 1.00 83.44 226 ALA A O 1
ATOM 1648 N N . PRO A 1 227 ? -0.077 11.659 -10.888 1.00 78.19 227 PRO A N 1
ATOM 1649 C CA . PRO A 1 227 ? 0.537 12.722 -10.111 1.00 78.19 227 PRO A CA 1
ATOM 1650 C C . PRO A 1 227 ? 0.300 12.461 -8.624 1.00 78.19 227 PRO A C 1
ATOM 1652 O O . PRO A 1 227 ? -0.718 11.885 -8.238 1.00 78.19 227 PRO A O 1
ATOM 1655 N N . SER A 1 228 ? 1.252 12.887 -7.794 1.00 83.69 228 SER A N 1
ATOM 1656 C CA . SER A 1 228 ? 1.047 12.849 -6.350 1.00 83.69 228 SER A CA 1
ATOM 1657 C C . SER A 1 228 ? -0.193 13.680 -6.006 1.00 83.69 228 SER A C 1
ATOM 1659 O O . SER A 1 228 ? -0.346 14.800 -6.500 1.00 83.69 228 SER A O 1
ATOM 1661 N N . ILE A 1 229 ? -1.075 13.136 -5.175 1.00 86.38 229 ILE A N 1
ATOM 1662 C CA . ILE A 1 229 ? -2.209 13.847 -4.590 1.00 86.38 229 ILE A CA 1
ATOM 1663 C C . ILE A 1 229 ? -1.872 14.127 -3.129 1.00 86.38 229 ILE A C 1
ATOM 1665 O O . ILE A 1 229 ? -1.438 13.237 -2.397 1.00 86.38 229 ILE A O 1
ATOM 1669 N N . ALA A 1 230 ? -2.101 15.369 -2.711 1.00 89.38 230 ALA A N 1
ATOM 1670 C CA . ALA A 1 230 ? -1.912 15.819 -1.341 1.00 89.38 230 ALA A CA 1
ATOM 1671 C C . ALA A 1 230 ? -2.683 14.948 -0.329 1.00 89.38 230 ALA A C 1
ATOM 1673 O O . ALA A 1 230 ? -3.835 14.565 -0.554 1.00 89.38 230 ALA A O 1
ATOM 1674 N N . ILE A 1 231 ? -2.046 14.662 0.807 1.00 89.81 231 ILE A N 1
ATOM 1675 C CA . ILE A 1 231 ? -2.642 13.930 1.927 1.00 89.81 231 ILE A CA 1
ATOM 1676 C C . ILE A 1 231 ? -3.085 14.967 2.962 1.00 89.81 231 ILE A C 1
ATOM 1678 O O . ILE A 1 231 ? -2.329 15.319 3.863 1.00 89.81 231 ILE A O 1
ATOM 1682 N N . ASN A 1 232 ? -4.310 15.478 2.812 1.00 90.44 232 ASN A N 1
ATOM 1683 C CA . ASN A 1 232 ? -4.844 16.551 3.652 1.00 90.44 232 ASN A CA 1
ATOM 1684 C C . ASN A 1 232 ? -5.828 16.018 4.723 1.00 90.44 232 ASN A C 1
ATOM 1686 O O . ASN A 1 232 ? -6.981 15.727 4.387 1.00 90.44 232 ASN A O 1
ATOM 1690 N N . PRO A 1 233 ? -5.453 15.968 6.018 1.00 87.81 233 PRO A N 1
ATOM 1691 C CA . PRO A 1 233 ? -6.300 15.459 7.100 1.00 87.81 233 PRO A CA 1
ATOM 1692 C C . PRO A 1 233 ? -7.596 16.217 7.288 1.00 87.81 233 PRO A C 1
ATOM 1694 O O . PRO A 1 233 ? -8.573 15.634 7.753 1.00 87.81 233 PRO A O 1
ATOM 1697 N N . ALA A 1 234 ? -7.619 17.503 6.929 1.00 88.06 234 ALA A N 1
ATOM 1698 C CA . ALA A 1 234 ? -8.817 18.325 7.038 1.00 88.06 234 ALA A CA 1
ATOM 1699 C C . ALA A 1 234 ? -9.943 17.829 6.119 1.00 88.06 234 ALA A C 1
ATOM 1701 O O . ALA A 1 234 ? -11.091 18.217 6.297 1.00 88.06 234 ALA A O 1
ATOM 1702 N N . THR A 1 235 ? -9.624 16.963 5.152 1.00 86.62 235 THR A N 1
ATOM 1703 C CA . THR A 1 235 ? -10.595 16.338 4.245 1.00 86.62 235 THR A CA 1
ATOM 1704 C C . THR A 1 235 ? -11.000 14.924 4.666 1.00 86.62 235 THR A C 1
ATOM 1706 O O . THR A 1 235 ? -11.868 14.326 4.036 1.00 86.62 235 THR A O 1
ATOM 1709 N N . PHE A 1 236 ? -10.382 14.370 5.712 1.00 89.19 236 PHE A N 1
ATOM 1710 C CA . PHE A 1 236 ? -10.587 12.986 6.134 1.00 89.19 236 PHE A CA 1
ATOM 1711 C C . PHE A 1 236 ? -11.539 12.913 7.323 1.00 89.19 236 PHE A C 1
ATOM 1713 O O . PHE A 1 236 ? -11.377 13.633 8.310 1.00 89.19 236 PHE A O 1
ATOM 1720 N N . THR A 1 237 ? -12.484 11.978 7.267 1.00 87.62 237 THR A N 1
ATOM 1721 C CA . THR A 1 237 ? -13.330 11.614 8.407 1.00 87.62 237 THR A CA 1
ATOM 1722 C C . THR A 1 237 ? -12.732 10.398 9.110 1.00 87.62 237 THR A C 1
ATOM 1724 O O . THR A 1 237 ? -12.753 9.293 8.572 1.00 87.62 237 THR A O 1
ATOM 1727 N N . GLY A 1 238 ? -12.210 10.578 10.325 1.00 89.25 238 GLY A N 1
ATOM 1728 C CA . GLY A 1 238 ? -11.592 9.491 11.093 1.00 89.25 238 GLY A CA 1
ATOM 1729 C C . GLY A 1 238 ? -10.184 9.119 10.615 1.00 89.25 238 GLY A C 1
ATOM 1730 O O . GLY A 1 238 ? -9.470 9.938 10.045 1.00 89.25 238 GLY A O 1
ATOM 1731 N N . ASN A 1 239 ? -9.745 7.891 10.901 1.00 91.69 239 ASN A N 1
ATOM 1732 C CA . ASN A 1 239 ? -8.405 7.421 10.539 1.00 91.69 239 ASN A CA 1
ATOM 1733 C C . ASN A 1 239 ? -8.414 6.802 9.141 1.00 91.69 239 ASN A C 1
ATOM 1735 O O . ASN A 1 239 ? -9.110 5.814 8.925 1.00 91.69 239 ASN A O 1
ATOM 1739 N N . HIS A 1 240 ? -7.582 7.324 8.245 1.00 94.94 240 HIS A N 1
ATOM 1740 C CA . HIS A 1 240 ? -7.364 6.753 6.920 1.00 94.94 240 HIS A CA 1
ATOM 1741 C C . HIS A 1 240 ? -6.093 5.903 6.900 1.00 94.94 240 HIS A C 1
ATOM 1743 O O . HIS A 1 240 ? -5.057 6.296 7.442 1.00 94.94 240 HIS A O 1
ATOM 1749 N N . ARG A 1 241 ? -6.162 4.734 6.265 1.00 95.50 241 ARG A N 1
ATOM 1750 C CA . ARG A 1 241 ? -5.050 3.814 6.020 1.00 95.50 241 ARG A CA 1
ATOM 1751 C C . ARG A 1 241 ? -4.507 4.044 4.612 1.00 95.50 241 ARG A C 1
ATOM 1753 O O . ARG A 1 241 ? -5.213 3.890 3.618 1.00 95.50 241 ARG A O 1
ATOM 1760 N N . PHE A 1 242 ? -3.220 4.342 4.537 1.00 96.81 242 PHE A N 1
ATOM 1761 C CA . PHE A 1 242 ? -2.481 4.491 3.292 1.00 96.81 242 PHE A CA 1
ATOM 1762 C C . PHE A 1 242 ? -1.625 3.255 3.091 1.00 96.81 242 PHE A C 1
ATOM 1764 O O . PHE A 1 242 ? -0.753 2.961 3.906 1.00 96.81 242 PHE A O 1
ATOM 1771 N N . VAL A 1 243 ? -1.889 2.524 2.017 1.00 97.06 243 VAL A N 1
ATOM 1772 C CA . VAL A 1 243 ? -1.178 1.306 1.650 1.00 97.06 243 VAL A CA 1
ATOM 1773 C C . VAL A 1 243 ? -0.151 1.635 0.579 1.00 97.06 243 VAL A C 1
ATOM 1775 O O . VAL A 1 243 ? -0.476 2.253 -0.434 1.00 97.06 243 VAL A O 1
ATOM 1778 N N . VAL A 1 244 ? 1.083 1.193 0.800 1.00 97.31 244 VAL A N 1
ATOM 1779 C CA . VAL A 1 244 ? 2.188 1.315 -0.146 1.00 97.31 244 VAL A CA 1
ATOM 1780 C C . VAL A 1 244 ? 2.537 -0.071 -0.664 1.00 97.31 244 VAL A C 1
ATOM 1782 O O . VAL A 1 244 ? 2.842 -0.959 0.128 1.00 97.31 244 VAL A O 1
ATOM 1785 N N . LEU A 1 245 ? 2.488 -0.273 -1.977 1.00 97.31 245 LEU A N 1
ATOM 1786 C CA . LEU A 1 245 ? 2.773 -1.562 -2.612 1.00 97.31 245 LEU A CA 1
ATOM 1787 C C . LEU A 1 245 ? 3.902 -1.411 -3.622 1.00 97.31 245 LEU A C 1
ATOM 1789 O O . LEU A 1 245 ? 3.916 -0.457 -4.399 1.00 97.31 245 LEU A O 1
ATOM 1793 N N . LEU A 1 246 ? 4.813 -2.381 -3.620 1.00 96.88 246 LEU A N 1
ATOM 1794 C CA . LEU A 1 246 ? 5.879 -2.509 -4.600 1.00 96.88 246 LEU A CA 1
ATOM 1795 C C . LEU A 1 246 ? 5.655 -3.784 -5.413 1.00 96.88 246 LEU A C 1
ATOM 1797 O O . LEU A 1 246 ? 5.612 -4.887 -4.865 1.00 96.88 246 LEU A O 1
ATOM 1801 N N . PHE A 1 247 ? 5.538 -3.629 -6.724 1.00 96.12 247 PHE A N 1
ATOM 1802 C CA . PHE A 1 247 ? 5.395 -4.733 -7.667 1.00 96.12 247 PHE A CA 1
ATOM 1803 C C . PHE A 1 247 ? 6.680 -4.908 -8.457 1.00 96.12 247 PHE A C 1
ATOM 1805 O O . PHE A 1 247 ? 7.299 -3.917 -8.834 1.00 96.12 247 PHE A O 1
ATOM 1812 N N . GLN A 1 248 ? 7.053 -6.153 -8.733 1.00 95.38 248 GLN A N 1
ATOM 1813 C CA . GLN A 1 248 ? 8.157 -6.498 -9.625 1.00 95.38 248 GLN A CA 1
ATOM 1814 C C . GLN A 1 248 ? 7.596 -6.968 -10.964 1.00 95.38 248 GLN A C 1
ATOM 1816 O O . GLN A 1 248 ? 6.645 -7.747 -10.992 1.00 95.38 248 GLN A O 1
ATOM 1821 N N . HIS A 1 249 ? 8.191 -6.515 -12.063 1.00 95.25 249 HIS A N 1
ATOM 1822 C CA . HIS A 1 249 ? 7.733 -6.838 -13.410 1.00 95.25 249 HIS A CA 1
ATOM 1823 C C . HIS A 1 249 ? 8.841 -6.667 -14.461 1.00 95.25 249 HIS A C 1
ATOM 1825 O O . HIS A 1 249 ? 9.917 -6.123 -14.190 1.00 95.25 249 HIS A O 1
ATOM 1831 N N . ALA A 1 250 ? 8.577 -7.146 -15.679 1.00 94.56 250 ALA A N 1
ATOM 1832 C CA . ALA A 1 250 ? 9.364 -6.796 -16.862 1.00 94.56 250 ALA A CA 1
ATOM 1833 C C . ALA A 1 250 ? 9.101 -5.336 -17.275 1.00 94.56 250 ALA A C 1
ATOM 1835 O O . ALA A 1 250 ? 8.135 -4.726 -16.823 1.00 94.56 250 ALA A O 1
ATOM 1836 N N . ALA A 1 251 ? 9.940 -4.752 -18.132 1.00 94.19 251 ALA A N 1
ATOM 1837 C CA . ALA A 1 251 ? 9.723 -3.381 -18.595 1.00 94.19 251 ALA A CA 1
ATOM 1838 C C . ALA A 1 251 ? 8.348 -3.222 -19.270 1.00 94.19 251 ALA A C 1
ATOM 1840 O O . ALA A 1 251 ? 8.014 -3.952 -20.201 1.00 94.19 251 ALA A O 1
ATOM 1841 N N . ILE A 1 252 ? 7.560 -2.257 -18.797 1.00 93.12 252 ILE A N 1
ATOM 1842 C CA . ILE A 1 252 ? 6.241 -1.942 -19.349 1.00 93.12 252 ILE A CA 1
ATOM 1843 C C . ILE A 1 252 ? 6.438 -0.957 -20.503 1.00 93.12 252 ILE A C 1
ATOM 1845 O O . ILE A 1 252 ? 6.902 0.161 -20.278 1.00 93.12 252 ILE A O 1
ATOM 1849 N N . ALA A 1 253 ? 6.108 -1.374 -21.726 1.00 89.06 253 ALA A N 1
ATOM 1850 C CA . ALA A 1 253 ? 6.347 -0.582 -22.936 1.00 89.06 253 ALA A CA 1
ATOM 1851 C C . ALA A 1 253 ? 5.298 0.519 -23.172 1.00 89.06 253 ALA A C 1
ATOM 1853 O O . ALA A 1 253 ? 5.622 1.569 -23.722 1.00 89.06 253 ALA A O 1
ATOM 1854 N N . SER A 1 254 ? 4.050 0.289 -22.760 1.00 87.00 254 SER A N 1
ATOM 1855 C CA . SER A 1 254 ? 2.938 1.216 -22.995 1.00 87.00 254 SER A CA 1
ATOM 1856 C C . SER A 1 254 ? 2.523 1.927 -21.707 1.00 87.00 254 SER A C 1
ATOM 1858 O O . SER A 1 254 ? 2.476 1.291 -20.653 1.00 87.00 254 SER A O 1
ATOM 1860 N N . PRO A 1 255 ? 2.186 3.226 -21.764 1.00 78.38 255 PRO A N 1
ATOM 1861 C CA . PRO A 1 255 ? 1.708 3.948 -20.593 1.00 78.38 255 PRO A CA 1
ATOM 1862 C C . PRO A 1 255 ? 0.388 3.338 -20.106 1.00 78.38 255 PRO A C 1
ATOM 1864 O O . PRO A 1 255 ? -0.611 3.330 -20.820 1.00 78.38 255 PRO A O 1
ATOM 1867 N N . MET A 1 256 ? 0.385 2.824 -18.878 1.00 87.75 256 MET A N 1
ATOM 1868 C CA . MET A 1 256 ? -0.822 2.326 -18.218 1.00 87.75 256 MET A CA 1
ATOM 1869 C C . MET A 1 256 ? -1.435 3.459 -17.414 1.00 87.75 256 MET A C 1
ATOM 1871 O O . MET A 1 256 ? -1.026 3.676 -16.285 1.00 87.75 256 MET A O 1
ATOM 1875 N N . ILE A 1 257 ? -2.383 4.203 -17.975 1.00 88.19 257 ILE A N 1
ATOM 1876 C CA . ILE A 1 257 ? -2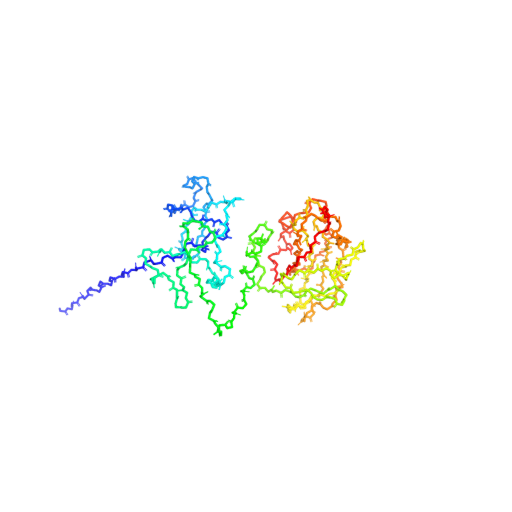.977 5.353 -17.283 1.00 88.19 257 ILE A CA 1
ATOM 1877 C C . ILE A 1 257 ? -4.165 4.866 -16.435 1.00 88.19 257 ILE A C 1
ATOM 1879 O O . ILE A 1 257 ? -5.160 4.417 -17.006 1.00 88.19 257 ILE A O 1
ATOM 1883 N N . PRO A 1 258 ? -4.093 4.909 -15.091 1.00 90.00 258 PRO A N 1
ATOM 1884 C CA . PRO A 1 258 ? -5.220 4.551 -14.244 1.00 90.00 258 PRO A CA 1
ATOM 1885 C C . PRO A 1 258 ? -6.281 5.657 -14.259 1.00 90.00 258 PRO A C 1
ATOM 1887 O O . PRO A 1 258 ? -5.955 6.844 -14.236 1.00 90.00 258 PRO A O 1
ATOM 1890 N N . ASP A 1 259 ? -7.554 5.274 -14.191 1.00 89.50 259 ASP A N 1
ATOM 1891 C CA . ASP A 1 259 ? -8.598 6.206 -13.768 1.00 89.50 259 ASP A CA 1
ATOM 1892 C C . ASP A 1 259 ? -8.461 6.444 -12.259 1.00 89.50 259 ASP A C 1
ATOM 1894 O O . ASP A 1 259 ? -8.781 5.579 -11.444 1.00 89.50 259 ASP A O 1
ATOM 1898 N N . ILE A 1 260 ? -7.951 7.619 -11.888 1.00 87.38 260 ILE A N 1
ATOM 1899 C CA . ILE A 1 260 ? -7.705 7.995 -10.492 1.00 87.38 260 ILE A CA 1
ATOM 1900 C C . ILE A 1 260 ? -8.995 8.128 -9.673 1.00 87.38 260 ILE A C 1
ATOM 1902 O O . ILE A 1 260 ? -8.965 7.935 -8.456 1.00 87.38 260 ILE A O 1
ATOM 1906 N N . THR A 1 261 ? -10.125 8.433 -10.320 1.00 85.19 261 THR A N 1
ATOM 1907 C CA . THR A 1 261 ? -11.391 8.721 -9.634 1.00 85.19 261 THR A CA 1
ATOM 1908 C C . THR A 1 261 ? -12.074 7.444 -9.163 1.00 85.19 261 THR A C 1
ATOM 1910 O O . THR A 1 261 ? -12.577 7.394 -8.039 1.00 85.19 261 THR A O 1
ATOM 1913 N N . SER A 1 262 ? -12.011 6.395 -9.986 1.00 87.56 262 SER A N 1
ATOM 1914 C CA . SER A 1 262 ? -12.617 5.084 -9.742 1.00 87.56 262 SER A CA 1
ATOM 1915 C C . SER A 1 262 ? -11.590 3.990 -9.417 1.00 87.56 262 SER A C 1
ATOM 1917 O O . SER A 1 262 ? -11.920 2.801 -9.407 1.00 87.56 262 SER A O 1
ATOM 1919 N N . PHE A 1 263 ? -10.339 4.373 -9.125 1.00 90.69 263 PHE A N 1
ATOM 1920 C CA . PHE A 1 263 ? -9.235 3.431 -8.965 1.00 90.69 263 PHE A CA 1
ATOM 1921 C C . PHE A 1 263 ? -9.536 2.346 -7.925 1.00 90.69 263 PHE A C 1
ATOM 1923 O O . PHE A 1 263 ? -9.729 2.607 -6.732 1.00 90.69 263 PHE A O 1
ATOM 1930 N N . THR A 1 264 ? -9.463 1.094 -8.371 1.00 90.56 264 THR A N 1
ATOM 1931 C CA . THR A 1 264 ? -9.355 -0.069 -7.493 1.00 90.56 264 THR A CA 1
ATOM 1932 C C . THR A 1 264 ? -8.093 -0.830 -7.857 1.00 90.56 264 THR A C 1
ATOM 1934 O O . THR A 1 264 ? -7.834 -1.083 -9.034 1.00 90.56 264 THR A O 1
ATOM 1937 N N . ILE A 1 265 ? -7.309 -1.225 -6.850 1.00 90.38 265 ILE A N 1
ATOM 1938 C CA . ILE A 1 265 ? -6.090 -1.996 -7.105 1.00 90.38 265 ILE A CA 1
ATOM 1939 C C . ILE A 1 265 ? -6.438 -3.327 -7.780 1.00 90.38 265 ILE A C 1
ATOM 1941 O O . ILE A 1 265 ? -5.831 -3.670 -8.781 1.00 90.38 265 ILE A O 1
ATOM 1945 N N . ALA A 1 266 ? -7.483 -4.027 -7.323 1.00 88.62 266 ALA A N 1
ATOM 1946 C CA . ALA A 1 266 ? -7.913 -5.286 -7.925 1.00 88.62 266 ALA A CA 1
ATOM 1947 C C . ALA A 1 266 ? -8.324 -5.120 -9.399 1.00 88.62 266 ALA A C 1
ATOM 1949 O O . ALA A 1 266 ? -7.885 -5.899 -10.240 1.00 88.62 266 ALA A O 1
ATOM 1950 N N . GLY A 1 267 ? -9.109 -4.088 -9.731 1.00 90.56 267 GLY A N 1
ATOM 1951 C CA . GLY A 1 267 ? -9.493 -3.804 -11.115 1.00 90.56 267 GLY A CA 1
ATOM 1952 C C . GLY A 1 267 ? -8.286 -3.471 -11.990 1.00 90.56 267 GLY A C 1
ATOM 1953 O O . GLY A 1 267 ? -8.119 -4.062 -13.053 1.00 90.56 267 GLY A O 1
ATOM 1954 N N . PHE A 1 268 ? -7.399 -2.594 -11.509 1.00 91.50 268 PHE A N 1
ATOM 1955 C CA . PHE A 1 268 ? -6.178 -2.229 -12.228 1.00 91.50 268 PHE A CA 1
ATOM 1956 C C . PHE A 1 268 ? -5.271 -3.442 -12.476 1.00 91.50 268 PHE A C 1
ATOM 1958 O O . PHE A 1 268 ? -4.778 -3.634 -13.587 1.00 91.50 268 PHE A O 1
ATOM 1965 N N . MET A 1 269 ? -5.082 -4.283 -11.460 1.00 89.94 269 MET A N 1
ATOM 1966 C CA . MET A 1 269 ? -4.247 -5.482 -11.538 1.00 89.94 269 MET A CA 1
ATOM 1967 C C . MET A 1 269 ? -4.844 -6.538 -12.467 1.00 89.94 269 MET A C 1
ATOM 1969 O O . MET A 1 269 ? -4.106 -7.163 -13.216 1.00 89.94 269 MET A O 1
ATOM 1973 N N . ASN A 1 270 ? -6.169 -6.704 -12.483 1.00 88.88 270 ASN A N 1
ATOM 1974 C CA . ASN A 1 270 ? -6.835 -7.624 -13.405 1.00 88.88 270 ASN A CA 1
ATOM 1975 C C . ASN A 1 270 ? -6.655 -7.183 -14.864 1.00 88.88 270 ASN A C 1
ATOM 1977 O O . ASN A 1 270 ? -6.262 -7.994 -15.706 1.00 88.88 270 ASN A O 1
ATOM 1981 N N . THR A 1 271 ? -6.873 -5.894 -15.150 1.00 91.81 271 THR A N 1
ATOM 1982 C CA . THR A 1 271 ? -6.682 -5.313 -16.490 1.00 91.81 271 THR A CA 1
ATOM 1983 C C . THR A 1 271 ? -5.233 -5.425 -16.965 1.00 91.81 271 THR A C 1
ATOM 1985 O O . THR A 1 271 ? -4.988 -5.642 -18.147 1.00 91.81 271 THR A O 1
ATOM 1988 N N . ASN A 1 272 ? -4.266 -5.326 -16.048 1.00 91.88 272 ASN A N 1
ATOM 1989 C CA . ASN A 1 272 ? -2.833 -5.338 -16.352 1.00 91.88 272 ASN A CA 1
ATOM 1990 C C . ASN A 1 272 ? -2.131 -6.621 -15.872 1.00 91.88 272 ASN A C 1
ATOM 1992 O O . ASN A 1 272 ? -0.931 -6.614 -15.591 1.00 91.88 272 ASN A O 1
ATOM 1996 N N . SER A 1 273 ? -2.863 -7.733 -15.785 1.00 92.38 273 SER A N 1
ATOM 1997 C CA . SER A 1 273 ? -2.386 -8.997 -15.197 1.00 92.38 273 SER A CA 1
ATOM 1998 C C . SER A 1 273 ? -1.201 -9.620 -15.940 1.00 92.38 273 SER A C 1
ATOM 2000 O O . SER A 1 273 ? -0.386 -10.310 -15.337 1.00 92.38 273 SER A O 1
ATOM 2002 N N . ALA A 1 274 ? -1.041 -9.322 -17.233 1.00 91.38 274 ALA A N 1
ATOM 2003 C CA . ALA A 1 274 ? 0.138 -9.725 -18.001 1.00 91.38 274 ALA A CA 1
ATOM 2004 C C . ALA A 1 274 ? 1.429 -9.021 -17.540 1.00 91.38 274 ALA A C 1
ATOM 2006 O O . ALA A 1 274 ? 2.527 -9.508 -17.797 1.00 91.38 274 ALA A O 1
ATOM 2007 N N . SER A 1 275 ? 1.309 -7.859 -16.893 1.00 93.06 275 SER A N 1
ATOM 2008 C CA . SER A 1 275 ? 2.444 -7.057 -16.428 1.00 93.06 275 SER A CA 1
ATOM 2009 C C . SER A 1 275 ? 2.657 -7.127 -14.924 1.00 93.06 275 SER A C 1
ATOM 2011 O O . SER A 1 275 ? 3.785 -6.938 -14.486 1.00 93.06 275 SER A O 1
ATOM 2013 N N . PHE A 1 276 ? 1.626 -7.418 -14.127 1.00 92.19 276 PHE A N 1
ATOM 2014 C CA . PHE A 1 276 ? 1.752 -7.441 -12.673 1.00 92.19 276 PHE A CA 1
ATOM 2015 C C . PHE A 1 276 ? 1.301 -8.762 -12.050 1.00 92.19 276 PHE A C 1
ATOM 2017 O O . PHE A 1 276 ? 0.204 -9.249 -12.308 1.00 92.19 276 PHE A O 1
ATOM 2024 N N . GLY A 1 277 ? 2.143 -9.293 -11.161 1.00 91.44 277 GLY A N 1
ATOM 2025 C CA . GLY A 1 277 ? 1.794 -10.370 -10.233 1.00 91.44 277 GLY A CA 1
ATOM 2026 C C . GLY A 1 277 ? 1.427 -9.840 -8.844 1.00 91.44 277 GLY A C 1
ATOM 2027 O O . GLY A 1 277 ? 1.007 -8.698 -8.679 1.00 91.44 277 GLY A O 1
ATOM 2028 N N . ASN A 1 278 ? 1.628 -10.658 -7.813 1.00 92.56 278 ASN A N 1
ATOM 2029 C CA . ASN A 1 278 ? 1.469 -10.213 -6.427 1.00 92.56 278 ASN A CA 1
ATOM 2030 C C . ASN A 1 278 ? 2.523 -9.153 -6.047 1.00 92.56 278 ASN A C 1
ATOM 2032 O O . ASN A 1 278 ? 3.636 -9.172 -6.586 1.00 92.56 278 ASN A O 1
ATOM 2036 N N . PRO A 1 279 ? 2.214 -8.243 -5.105 1.00 96.06 279 PRO A N 1
ATOM 2037 C CA . PRO A 1 279 ? 3.207 -7.301 -4.606 1.00 96.06 279 PRO A CA 1
ATOM 2038 C C . PRO A 1 279 ? 4.333 -8.052 -3.884 1.00 96.06 279 PRO A C 1
ATOM 2040 O O . PRO A 1 279 ? 4.084 -8.926 -3.052 1.00 96.06 279 PRO A O 1
ATOM 2043 N N . VAL A 1 280 ? 5.580 -7.696 -4.191 1.00 95.06 280 VAL A N 1
ATOM 2044 C CA . VAL A 1 280 ? 6.777 -8.335 -3.610 1.00 95.06 280 VAL A CA 1
ATOM 2045 C C . VAL A 1 280 ? 7.135 -7.755 -2.244 1.00 95.06 280 VAL A C 1
ATOM 2047 O O . VAL A 1 280 ? 7.740 -8.427 -1.411 1.00 95.06 280 VAL A O 1
ATOM 2050 N N . ALA A 1 281 ? 6.731 -6.511 -1.998 1.00 96.06 281 ALA A N 1
ATOM 2051 C CA . ALA A 1 281 ? 6.876 -5.841 -0.719 1.00 96.06 281 ALA A CA 1
ATOM 2052 C C . ALA A 1 281 ? 5.771 -4.794 -0.547 1.00 96.06 281 ALA A C 1
ATOM 2054 O O . ALA A 1 281 ? 5.161 -4.339 -1.519 1.00 96.06 281 ALA A O 1
ATOM 2055 N N . GLY A 1 282 ? 5.513 -4.387 0.689 1.00 96.69 282 GLY A N 1
ATOM 2056 C CA . GLY A 1 282 ? 4.592 -3.290 0.942 1.00 96.69 282 GLY A CA 1
ATOM 2057 C C . GLY A 1 282 ? 4.688 -2.738 2.350 1.00 96.69 282 GLY A C 1
ATOM 2058 O O . GLY A 1 282 ? 5.367 -3.283 3.211 1.00 96.69 282 GLY A O 1
ATOM 2059 N N . SER A 1 283 ? 3.966 -1.661 2.600 1.00 96.50 283 SER A N 1
ATOM 2060 C CA . SER A 1 283 ? 3.770 -1.108 3.930 1.00 96.50 283 SER A CA 1
ATOM 2061 C C . SER A 1 283 ? 2.372 -0.523 4.043 1.00 96.50 283 SER A C 1
ATOM 2063 O O . SER A 1 283 ? 1.654 -0.397 3.050 1.00 96.50 283 SER A O 1
ATOM 2065 N N . TYR A 1 284 ? 1.985 -0.130 5.247 1.00 95.88 284 TYR A N 1
ATOM 2066 C CA . TYR A 1 284 ? 0.892 0.814 5.397 1.00 95.88 284 TYR A CA 1
ATOM 2067 C C . TYR A 1 284 ? 1.159 1.744 6.570 1.00 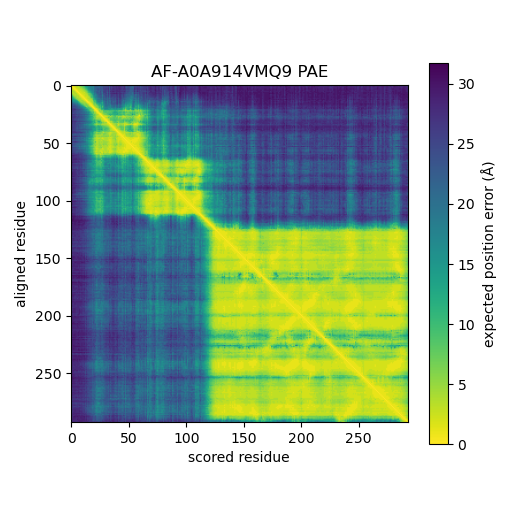95.88 284 TYR A C 1
ATOM 2069 O O . TYR A 1 284 ? 1.868 1.384 7.506 1.00 95.88 284 TYR A O 1
ATOM 2077 N N . PHE A 1 285 ? 0.553 2.920 6.533 1.00 95.38 285 PHE A N 1
ATOM 2078 C CA . PHE A 1 285 ? 0.541 3.869 7.638 1.00 95.38 285 PHE A CA 1
ATOM 2079 C C . PHE A 1 285 ? -0.857 4.464 7.789 1.00 95.38 285 PHE A C 1
ATOM 2081 O O . PHE A 1 285 ? -1.737 4.250 6.951 1.00 95.38 285 PHE A O 1
ATOM 2088 N N . ARG A 1 286 ? -1.089 5.173 8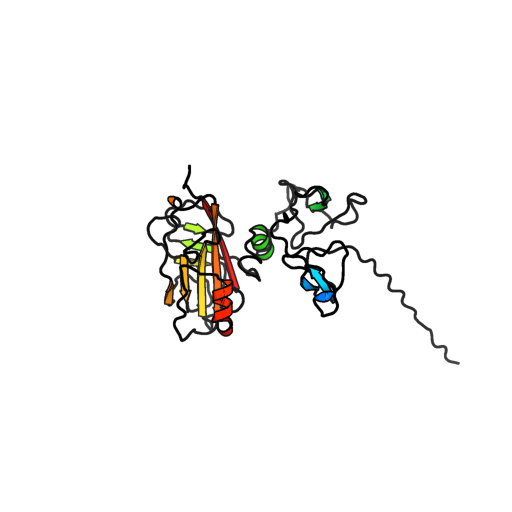.890 1.00 95.38 286 ARG A N 1
ATOM 2089 C CA . ARG A 1 286 ? -2.364 5.830 9.181 1.00 95.38 286 ARG A CA 1
ATOM 2090 C C . ARG A 1 286 ? -2.188 7.333 9.278 1.00 95.38 286 ARG A C 1
ATOM 2092 O O . ARG A 1 286 ? -1.195 7.802 9.832 1.00 95.38 286 ARG A O 1
ATOM 2099 N N . VAL A 1 287 ? -3.182 8.064 8.797 1.00 94.12 287 VAL A N 1
ATOM 2100 C CA . VAL A 1 287 ? -3.310 9.508 8.999 1.00 94.12 287 VAL A CA 1
ATOM 2101 C C . VAL A 1 287 ? -4.656 9.771 9.653 1.00 94.12 287 VAL A C 1
ATOM 2103 O O . VAL A 1 287 ? -5.693 9.311 9.174 1.00 94.12 287 VAL A O 1
ATOM 2106 N N . THR A 1 288 ? -4.629 10.486 10.770 1.00 90.44 288 THR A N 1
ATOM 2107 C CA . THR A 1 288 ? -5.835 10.852 11.511 1.00 90.44 288 THR A CA 1
ATOM 2108 C C . THR A 1 288 ? -6.432 12.110 10.906 1.00 90.44 288 THR A C 1
ATOM 2110 O O . THR A 1 288 ? -5.797 13.162 10.923 1.00 90.44 288 THR A O 1
ATOM 2113 N N . GLY A 1 289 ? -7.652 12.002 10.392 1.00 84.88 289 GLY A N 1
ATOM 2114 C CA . GLY A 1 289 ? -8.431 13.126 9.909 1.00 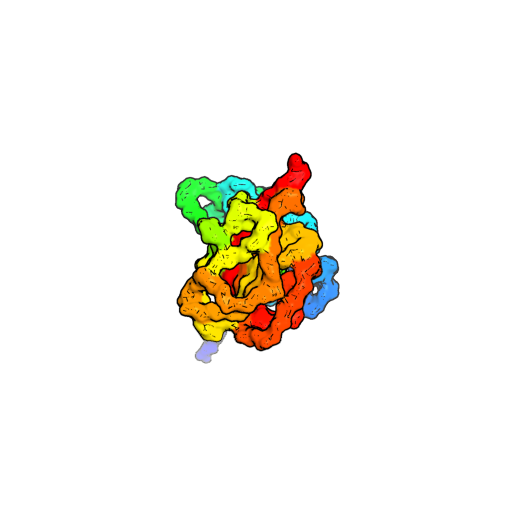84.88 289 GLY A CA 1
ATOM 2115 C C . GLY A 1 289 ? -8.831 14.096 11.012 1.00 84.88 289 GLY A C 1
ATOM 2116 O O . GLY A 1 289 ? -9.026 13.715 12.171 1.00 84.88 289 GLY A O 1
ATOM 2117 N N . THR A 1 290 ? -8.961 15.362 10.635 1.00 83.38 290 THR A N 1
ATOM 2118 C CA . THR A 1 290 ? -9.423 16.446 11.508 1.00 83.38 290 THR A CA 1
ATOM 2119 C C . THR A 1 290 ? -10.794 16.981 11.102 1.00 83.38 290 THR A C 1
ATOM 2121 O O . THR A 1 290 ? -11.334 17.826 11.810 1.00 83.38 290 THR A O 1
ATOM 2124 N N . ALA A 1 291 ? -11.386 16.484 10.009 1.00 75.56 291 ALA A N 1
ATOM 2125 C CA . ALA A 1 291 ? -12.718 16.900 9.589 1.00 75.56 291 ALA A CA 1
ATOM 2126 C C . ALA A 1 291 ? -13.768 16.491 10.639 1.00 75.56 291 ALA A C 1
ATOM 2128 O O . ALA A 1 291 ? -13.837 15.326 11.036 1.00 75.56 291 ALA A O 1
ATOM 2129 N N . GLY A 1 292 ? -14.595 17.447 11.070 1.00 58.44 292 GLY A N 1
ATOM 2130 C CA . GLY A 1 292 ? -15.697 17.205 12.008 1.00 58.44 292 GLY A CA 1
ATOM 2131 C C . GLY A 1 292 ? -15.310 17.154 13.491 1.00 58.44 292 GLY A C 1
ATOM 2132 O O . GLY A 1 292 ? -16.091 16.630 14.284 1.00 58.44 292 GLY A O 1
ATOM 2133 N N . ARG A 1 293 ? -14.130 17.664 13.864 1.00 53.50 293 ARG A N 1
ATOM 2134 C CA . ARG A 1 293 ? -13.802 18.018 15.254 1.00 53.50 293 ARG A CA 1
ATOM 2135 C C . ARG A 1 293 ? -14.101 19.479 15.550 1.00 53.50 293 ARG A C 1
ATOM 2137 O O . ARG A 1 293 ? -14.034 20.285 14.597 1.00 53.50 293 ARG A O 1
#